Protein 1RYB (pdb70)

Nearest PDB structures (foldseek):
  1ryb-assembly1_A  TM=1.005E+00  e=1.955E-43  Zea mays
  1ryn-assembly1_A  TM=9.802E-01  e=8.703E-36  Zea mays
  7y52-assembly2_B  TM=9.770E-01  e=7.027E-24  Enterococcus faecium
  4zxp-assembly3_A  TM=9.541E-01  e=8.698E-23  Vibrio cholerae O1 biovar El Tor str. N16961
  8iu6-assembly2_B  TM=9.627E-01  e=1.658E-22  Enterococcus faecium

Solvent-accessible surface area: 9421 Å² total; per-residue (Å²): 122,58,29,13,0,0,0,0,0,1,13,22,48,143,158,28,162,10,4,19,18,7,0,0,18,30,0,0,56,62,0,5,74,86,33,71,13,110,31,125,50,151,40,36,115,4,52,0,1,107,23,49,0,49,170,28,50,3,5,0,0,32,0,61,15,113,6,73,108,0,0,58,0,0,10,68,0,9,77,150,53,151,10,29,28,147,25,2,0,0,0,12,2,23,58,95,27,88,26,10,66,14,127,16,54,72,127,24,48,58,74,211,19,76,0,0,86,18,0,15,110,70,9,128,36,119,118,90,0,5,1,1,0,0,0,3,16,82,35,78,70,200,76,80,84,177,37,5,36,57,92,122,18,46,88,126,41,67,100,89,0,68,59,0,17,96,29,0,5,91,14,2,75,75,8,3,78,87,84,189,223,70,132,50,135,148

Organism: Zea mays (NCBI:txid4577)

Sequence (186 aa):
YTPWLIAGLGNPGNKYYGTRHNVGFEMVDRIAAEEGITMNTIQSKSLLGIGSIGEVPVLVVKPQSYMNYSGEAIGPLAAYYQVPLRHILLIYDDTSLPNGVLRLQKKGGHGRHNGLQNVIEHLDGRREFPRLSIGIGSPPGKMDPRAFLLQKFSSEERVQIDTALEQGVDAVRTLVLKGERFNLVQ

Radius of gyration: 15.05 Å; Cα contacts (8 Å, |Δi|>4): 402; chains: 1; bounding box: 37×32×41 Å

InterPro domains:
  IPR001328 Peptidyl-tRNA hydrolase [MF_00083] (61-239)
  IPR001328 Peptidyl-tRNA hydrolase [PF01195] (63-246)
  IPR001328 Peptidyl-tRNA hydrolase [PTHR17224] (49-246)
  IPR001328 Peptidyl-tRNA hydrolase [TIGR00447] (62-232)
  IPR018171 Peptidyl-tRNA hydrolase, conserved site [PS01195] (74-87)
  IPR036416 Peptidyl-tRNA hydrolase superfamily [G3DSA:3.40.50.1470] (51-249)
  IPR036416 Peptidyl-tRNA hydrolase superfamily [SSF53178] (60-246)
  IPR048076 Chloroplastic group IIB intron splicing f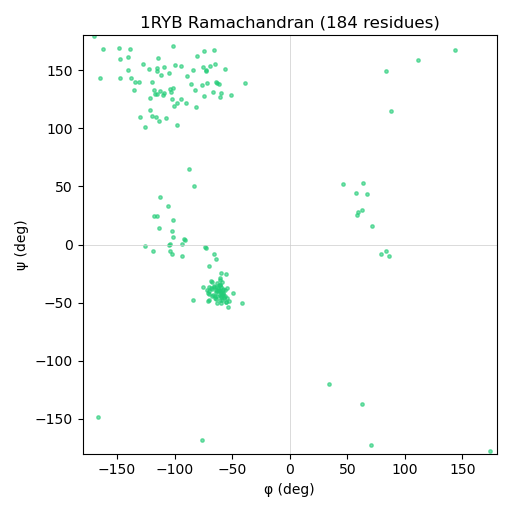acilitator CRS2-like [cd02406] (60-250)

CATH classification: 3.40.50.1470

Structure (mmCIF, N/CA/C/O backbone):
data_1RYB
#
_entry.id   1RYB
#
_cell.length_a   36.375
_cell.length_b   62.644
_cell.length_c   78.235
_cell.angle_alpha   90.00
_cell.angle_beta   90.00
_cell.angle_gamma   90.00
#
_symmetry.space_group_name_H-M   'P 21 21 21'
#
loop_
_entity.id
_entity.type
_entity.pdbx_description
1 polymer CRS2
2 water water
#
loop_
_atom_site.group_PDB
_atom_site.id
_atom_site.type_symbol
_atom_site.label_atom_id
_atom_site.label_alt_id
_atom_site.label_comp_id
_atom_site.label_asym_id
_atom_site.label_entity_id
_atom_site.label_seq_id
_atom_site.pdbx_PDB_ins_code
_atom_site.Cartn_x
_atom_site.Cartn_y
_atom_site.Cartn_z
_atom_site.occupancy
_atom_site.B_iso_or_equiv
_atom_site.auth_seq_id
_atom_site.auth_comp_id
_atom_site.auth_asym_id
_atom_site.auth_atom_id
_atom_site.pdbx_PDB_model_num
ATOM 1 N N . TYR A 1 15 ? 23.282 15.309 43.313 1.00 72.32 1 TYR A N 1
ATOM 2 C CA . TYR A 1 15 ? 23.526 16.247 44.397 1.00 62.68 1 TYR A CA 1
ATOM 3 C C . TYR A 1 15 ? 22.487 17.458 44.496 1.00 74.81 1 TYR A C 1
ATOM 4 O O . TYR A 1 15 ? 22.804 18.638 44.570 1.00 42.08 1 TYR A O 1
ATOM 6 N N . THR A 1 16 ? 21.209 17.143 44.555 1.00 19.36 2 THR A N 1
ATOM 7 C CA . THR A 1 16 ? 20.200 18.141 44.735 1.00 23.27 2 THR A CA 1
ATOM 8 C C . THR A 1 16 ? 20.210 18.624 46.205 1.00 26.52 2 THR A C 1
ATOM 9 O O . THR A 1 16 ? 20.223 17.813 47.138 1.00 22.68 2 THR A O 1
ATOM 13 N N . PRO A 1 17 ? 20.289 19.949 46.423 1.00 25.19 3 PRO A N 1
ATOM 14 C CA . PRO A 1 17 ? 20.397 20.450 47.823 1.00 23.97 3 PRO A CA 1
ATOM 15 C C . PRO A 1 17 ? 19.117 20.367 48.598 1.00 22.79 3 PRO A C 1
ATOM 16 O O . PRO A 1 17 ? 18.044 20.139 48.035 1.00 19.43 3 PRO A O 1
ATOM 20 N N . TRP A 1 18 ? 19.273 20.540 49.915 1.00 13.01 4 TRP A N 1
ATOM 21 C CA . TRP A 1 18 ? 18.159 20.664 50.859 1.00 12.74 4 TRP A CA 1
ATOM 22 C C . TRP A 1 18 ? 18.173 22.037 51.484 1.00 9.10 4 TRP A C 1
ATOM 23 O O . TRP A 1 18 ? 19.225 22.663 51.649 1.00 9.80 4 TRP A O 1
ATOM 34 N N . LEU A 1 19 ? 16.980 22.476 51.871 1.00 12.01 5 LEU A N 1
ATOM 35 C CA . LEU A 1 19 ? 16.873 23.723 52.593 1.00 11.48 5 LEU A CA 1
ATOM 36 C C . LEU A 1 19 ? 16.219 23.332 53.885 1.00 15.77 5 LEU A C 1
ATOM 37 O O . LEU A 1 19 ? 15.120 22.849 53.863 1.00 13.09 5 LEU A O 1
ATOM 42 N N . ILE A 1 20 ? 16.927 23.488 55.003 1.00 7.28 6 ILE A N 1
ATOM 43 C CA . ILE A 1 20 ? 16.448 23.091 56.277 1.00 5.16 6 ILE A CA 1
ATOM 44 C C . ILE A 1 20 ? 16.102 24.337 57.035 1.00 9.79 6 ILE A C 1
ATOM 45 O O . ILE A 1 20 ? 17.020 25.116 57.482 1.00 11.32 6 ILE A O 1
ATOM 50 N N . ALA A 1 21 ? 14.790 24.554 57.228 1.00 8.95 7 ALA A N 1
ATOM 51 C CA . ALA A 1 21 ? 14.368 25.832 57.856 1.00 7.32 7 ALA A CA 1
ATOM 52 C C . ALA A 1 21 ? 13.670 25.625 59.175 1.00 16.65 7 ALA A C 1
ATOM 53 O O . ALA A 1 21 ? 12.803 24.808 59.260 1.00 12.26 7 ALA A O 1
ATOM 55 N N . GLY A 1 22 ? 14.109 26.351 60.202 1.00 10.29 8 GLY A N 1
ATOM 56 C CA . GLY A 1 22 ? 13.493 26.278 61.527 1.00 6.06 8 GLY A CA 1
ATOM 57 C C . GLY A 1 22 ? 12.749 27.618 61.724 1.00 10.59 8 GLY A C 1
ATOM 58 O O . GLY A 1 22 ? 13.307 28.712 61.394 1.00 12.37 8 GLY A O 1
ATOM 59 N N . LEU A 1 23 ? 11.450 27.524 62.149 1.00 10.98 9 LEU A N 1
ATOM 60 C CA . LEU A 1 23 ? 10.569 28.667 62.350 1.00 10.58 9 LEU A CA 1
ATOM 61 C C . LEU A 1 23 ? 10.735 29.317 63.724 1.00 13.42 9 LEU A C 1
ATOM 62 O O . LEU A 1 23 ? 11.000 28.648 64.754 1.00 11.60 9 LEU A O 1
ATOM 67 N N . GLY A 1 24 ? 10.486 30.590 63.762 1.00 9.33 10 GLY A N 1
ATOM 68 C CA . GLY A 1 24 ? 10.597 31.382 65.038 1.00 7.10 10 GLY A CA 1
ATOM 69 C C . GLY A 1 24 ? 10.402 32.843 64.763 1.00 8.83 10 GLY A C 1
ATOM 70 O O . GLY A 1 24 ? 10.202 33.255 63.580 1.00 11.76 10 GLY A O 1
ATOM 71 N N . ASN A 1 25 ? 10.526 33.638 65.829 1.00 10.34 11 ASN A N 1
ATOM 72 C CA . ASN A 1 25 ? 10.512 35.111 65.743 1.00 10.19 11 ASN A CA 1
ATOM 73 C C . ASN A 1 25 ? 11.873 35.638 66.024 1.00 7.88 11 ASN A C 1
ATOM 74 O O . ASN A 1 25 ? 12.632 35.058 66.814 1.00 13.95 11 ASN A O 1
ATOM 79 N N . PRO A 1 26 ? 12.187 36.780 65.481 1.00 9.57 12 PRO A N 1
ATOM 80 C CA . PRO A 1 26 ? 13.547 37.307 65.602 1.00 10.82 12 PRO A CA 1
ATOM 81 C C . PRO A 1 26 ? 13.764 38.144 66.805 1.00 11.45 12 PRO A C 1
ATOM 82 O O . PRO A 1 26 ? 12.878 38.850 67.215 1.00 15.87 12 PRO A O 1
ATOM 86 N N . GLY A 1 27 ? 14.954 38.061 67.353 1.00 9.40 13 GLY A N 1
ATOM 87 C CA . GLY A 1 27 ? 15.247 38.970 68.399 1.00 14.71 13 GLY A CA 1
ATOM 88 C C . GLY A 1 27 ? 15.377 38.335 69.763 1.00 23.88 13 GLY A C 1
ATOM 89 O O . GLY A 1 27 ? 14.876 37.246 70.028 1.00 15.40 13 GLY A O 1
ATOM 90 N N . ASN A 1 28 ? 16.061 39.062 70.639 1.00 21.81 14 ASN A N 1
ATOM 91 C CA . ASN A 1 28 ? 16.351 38.577 72.026 1.00 21.80 14 ASN A CA 1
ATOM 92 C C . ASN A 1 28 ? 15.122 38.197 72.828 1.00 26.39 14 ASN A C 1
ATOM 93 O O . ASN A 1 28 ? 15.123 37.256 73.633 1.00 24.85 14 ASN A O 1
ATOM 98 N N . LYS A 1 29 ? 14.096 38.986 72.653 1.00 19.87 15 LYS A N 1
ATOM 99 C CA . LYS A 1 29 ? 12.857 38.790 73.377 1.00 18.92 15 LYS A CA 1
ATOM 100 C C . LYS A 1 29 ? 12.241 37.379 73.229 1.00 18.12 15 LYS A C 1
ATOM 101 O O . LYS A 1 29 ? 11.463 36.930 74.102 1.00 25.27 15 LYS A O 1
ATOM 107 N N . TYR A 1 30 ? 12.584 36.712 72.077 1.00 21.77 16 TYR A N 1
ATOM 108 C CA . TYR A 1 30 ? 11.979 35.434 71.675 1.00 17.40 16 TYR A CA 1
ATOM 109 C C . TYR A 1 30 ? 12.836 34.273 71.938 1.00 20.44 16 TYR A C 1
ATOM 110 O O . TYR A 1 30 ? 12.414 33.123 71.836 1.00 16.46 16 TYR A O 1
ATOM 119 N N . TYR A 1 31 ? 14.015 34.572 72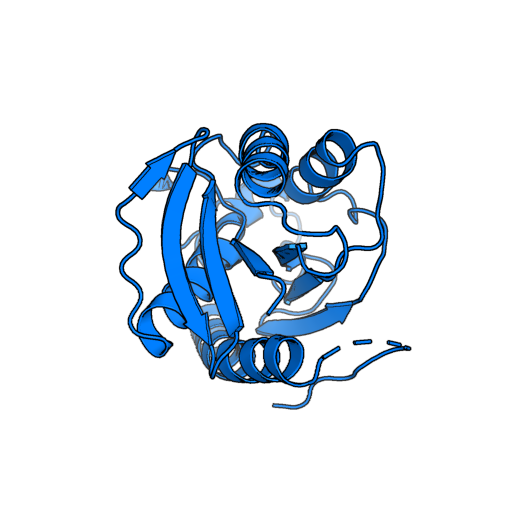.318 1.00 22.04 17 TYR A N 1
ATOM 120 C CA . TYR A 1 31 ? 14.944 33.537 72.525 1.00 22.19 17 TYR A CA 1
ATOM 121 C C . TYR A 1 31 ? 14.453 32.598 73.581 1.00 22.58 17 TYR A C 1
ATOM 122 O O . TYR A 1 31 ? 14.054 33.034 74.615 1.00 19.94 17 TYR A O 1
ATOM 131 N N . GLY A 1 32 ? 14.464 31.288 73.312 1.00 20.77 18 GLY A N 1
ATOM 132 C CA . GLY A 1 32 ? 14.072 30.319 74.302 1.00 21.58 18 GLY A CA 1
ATOM 133 C C . GLY A 1 32 ? 12.576 30.080 74.421 1.00 14.80 18 GLY A C 1
ATOM 134 O O . GLY A 1 32 ? 12.147 29.193 75.148 1.00 16.65 18 GLY A O 1
ATOM 135 N N . THR A 1 33 ? 11.795 30.877 73.673 1.00 17.32 19 THR A N 1
ATOM 136 C CA . THR A 1 33 ? 10.347 30.751 73.703 1.00 11.11 19 THR A CA 1
ATOM 137 C C . THR A 1 33 ? 9.872 29.535 72.929 1.00 15.21 19 THR A C 1
ATOM 138 O O . THR A 1 33 ? 10.564 29.021 72.051 1.00 10.81 19 THR A O 1
ATOM 142 N N . ARG A 1 34 ? 8.753 29.028 73.320 1.00 9.77 20 ARG A N 1
ATOM 143 C CA . ARG A 1 34 ? 8.238 27.770 72.706 1.00 12.34 20 ARG A CA 1
ATOM 144 C C . ARG A 1 34 ? 8.092 27.871 71.186 1.00 9.35 20 ARG A C 1
ATOM 145 O O . ARG A 1 34 ? 8.435 26.912 70.436 1.00 11.70 20 ARG A O 1
ATOM 153 N N . HIS A 1 35 ? 7.541 28.982 70.744 1.00 10.27 21 HIS A N 1
ATOM 154 C CA . HIS A 1 35 ? 7.357 29.196 69.300 1.00 9.54 21 HIS A CA 1
ATOM 155 C C . HIS A 1 35 ? 8.695 29.321 68.542 1.00 9.98 21 HIS A C 1
ATOM 156 O O . HIS A 1 35 ? 8.691 29.343 67.314 1.00 16.77 21 HIS A O 1
ATOM 163 N N . ASN A 1 36 ? 9.819 29.402 69.236 1.00 9.08 22 ASN A N 1
ATOM 164 C CA . ASN A 1 36 ? 11.134 29.442 68.591 1.00 8.20 22 ASN A CA 1
ATOM 165 C C . ASN A 1 36 ? 11.861 28.121 68.612 1.00 15.61 22 ASN A C 1
ATOM 166 O O . ASN A 1 36 ? 13.012 28.057 68.268 1.00 10.68 22 ASN A O 1
ATOM 171 N N . VAL A 1 37 ? 11.235 27.017 69.078 1.00 9.21 23 VAL A N 1
ATOM 172 C CA . VAL A 1 37 ? 11.976 25.795 69.171 1.00 8.44 23 VAL A CA 1
ATOM 173 C C . VAL A 1 37 ? 12.511 25.329 67.826 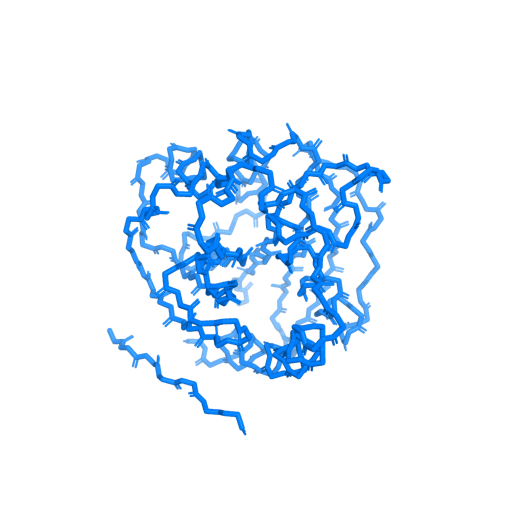1.00 11.65 23 VAL A C 1
ATOM 174 O O . VAL A 1 37 ? 13.480 24.617 67.801 1.00 10.64 23 VAL A O 1
ATOM 178 N N . GLY A 1 38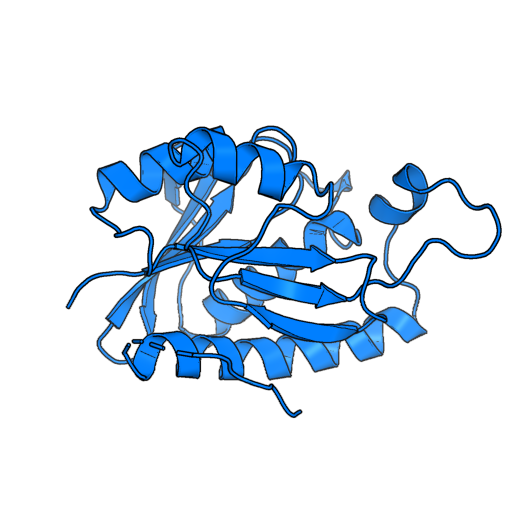 ? 11.840 25.657 66.730 1.00 6.68 24 GLY A N 1
ATOM 179 C CA . GLY A 1 38 ? 12.423 25.308 65.441 1.00 9.13 24 GLY A CA 1
ATOM 180 C C . GLY A 1 38 ? 13.782 25.940 65.226 1.00 8.44 24 GLY A C 1
ATOM 181 O O . GLY A 1 38 ? 14.687 25.371 64.593 1.00 10.01 24 GLY A O 1
ATOM 182 N N . PHE A 1 39 ? 13.924 27.141 65.696 1.00 9.74 25 PHE A N 1
ATOM 183 C CA . PHE A 1 39 ? 15.234 27.825 65.650 1.00 9.89 25 PHE A CA 1
ATOM 184 C C . PHE A 1 39 ? 16.285 27.008 66.461 1.00 16.56 25 PHE A C 1
ATOM 185 O O . PHE A 1 39 ? 17.435 26.783 66.050 1.00 11.26 25 PHE A O 1
ATOM 193 N N . GLU A 1 40 ? 15.876 26.524 67.660 1.00 13.84 26 GLU A N 1
ATOM 194 C CA . GLU A 1 40 ? 16.808 25.731 68.460 1.00 11.15 26 GLU A CA 1
ATOM 195 C C . GLU A 1 40 ? 17.278 24.518 67.719 1.00 7.99 26 GLU A C 1
ATOM 196 O O . GLU A 1 40 ? 18.427 24.108 67.794 1.00 11.58 26 GLU A O 1
ATOM 202 N N . MET A 1 41 ? 16.340 23.825 67.046 1.00 8.97 27 MET A N 1
ATOM 203 C CA . MET A 1 41 ? 16.705 22.591 66.316 1.00 9.88 27 MET A CA 1
ATOM 204 C C . MET A 1 41 ? 17.686 22.884 65.202 1.00 7.94 27 MET A C 1
ATOM 205 O O . MET A 1 41 ? 18.665 22.171 65.030 1.00 11.43 27 MET A O 1
ATOM 210 N N . VAL A 1 42 ? 17.366 23.879 64.376 1.00 8.05 28 VAL A N 1
ATOM 211 C CA . VAL A 1 42 ? 18.302 24.228 63.328 1.00 12.31 28 VAL A CA 1
ATOM 212 C C . VAL A 1 42 ? 19.67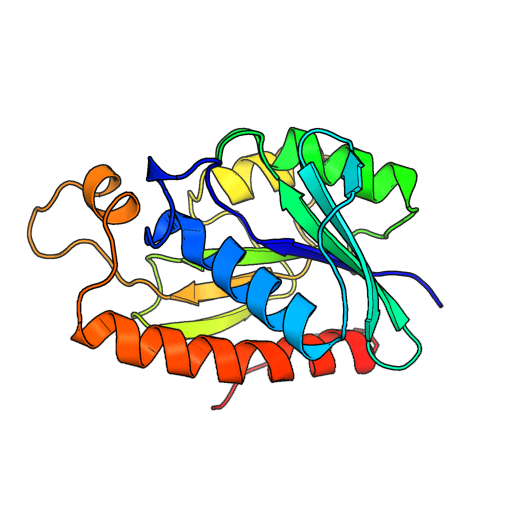3 24.711 63.902 1.00 9.88 28 VAL A C 1
ATOM 213 O O . VAL A 1 42 ? 20.721 24.434 63.330 1.00 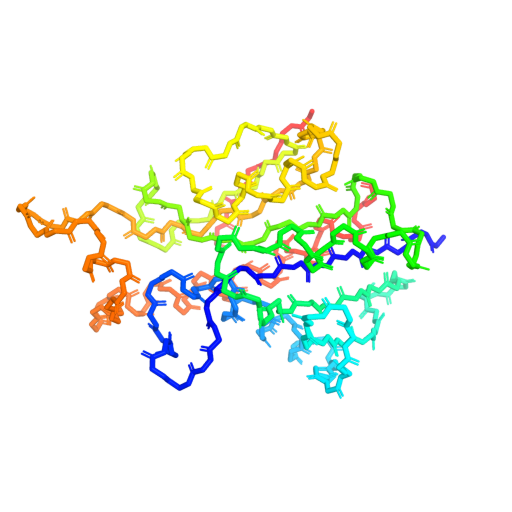10.41 28 VAL A O 1
ATOM 217 N N . ASP A 1 43 ? 19.668 25.395 65.006 1.00 9.38 29 ASP A N 1
ATOM 218 C CA . ASP A 1 43 ? 20.941 25.783 65.591 1.00 14.92 29 ASP A CA 1
ATOM 219 C C . ASP A 1 43 ? 21.738 24.586 65.935 1.00 14.71 29 ASP A C 1
ATOM 220 O O . ASP A 1 43 ? 22.925 24.567 65.788 1.00 13.12 29 ASP A O 1
ATOM 225 N N . ARG A 1 44 ? 21.066 23.591 66.418 1.00 13.95 30 ARG A N 1
ATOM 226 C CA . ARG A 1 44 ? 21.720 22.364 66.827 1.00 11.90 30 ARG A CA 1
ATOM 227 C C . ARG A 1 44 ? 22.191 21.596 65.628 1.00 13.27 30 ARG A C 1
ATOM 228 O O . ARG A 1 44 ? 23.280 21.038 65.613 1.00 15.79 30 ARG A O 1
ATOM 236 N N . ILE A 1 45 ? 21.400 21.573 64.560 1.00 10.56 31 ILE A N 1
ATOM 237 C CA . ILE A 1 45 ? 21.856 20.882 63.345 1.00 9.61 31 ILE A CA 1
ATOM 238 C C . ILE A 1 45 ? 23.081 21.600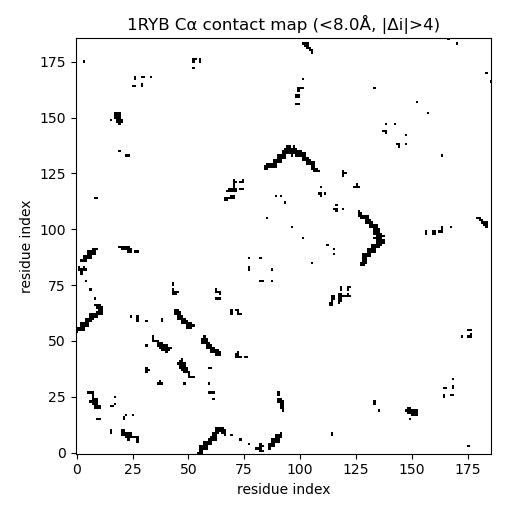 62.779 1.00 13.73 31 ILE A C 1
ATOM 239 O O . ILE A 1 45 ? 24.110 20.973 62.405 1.00 11.61 31 ILE A O 1
ATOM 244 N N . ALA A 1 46 ? 23.000 22.889 62.743 1.00 9.63 32 ALA A N 1
ATOM 245 C CA . ALA A 1 46 ? 24.098 23.677 62.210 1.00 11.88 32 ALA A CA 1
ATOM 246 C C . ALA A 1 46 ? 25.348 23.432 62.985 1.00 12.63 32 ALA A C 1
ATOM 247 O O . ALA A 1 46 ? 26.437 23.223 62.444 1.00 14.13 32 ALA A O 1
ATOM 249 N N . ALA A 1 47 ? 25.220 23.417 64.267 1.00 13.43 33 ALA A N 1
ATOM 250 C CA . ALA A 1 47 ? 26.371 23.111 65.054 1.00 17.76 33 ALA A CA 1
ATOM 251 C C . ALA A 1 47 ? 26.944 21.718 64.726 1.00 25.10 33 ALA A C 1
ATOM 252 O O . ALA A 1 47 ? 28.132 21.551 64.580 1.00 21.20 33 ALA A O 1
ATOM 254 N N . GLU A 1 48 ? 26.106 20.701 64.717 1.00 13.79 34 GLU A N 1
ATOM 255 C CA . GLU A 1 48 ? 26.553 19.388 64.456 1.00 12.02 34 GLU A CA 1
ATOM 256 C C . GLU A 1 48 ? 27.183 19.236 63.096 1.00 23.08 34 GLU A C 1
ATOM 257 O O . GLU A 1 48 ? 28.041 18.419 62.932 1.00 20.30 34 GLU A O 1
ATOM 263 N N . GLU A 1 49 ? 26.792 19.985 62.085 1.00 14.42 35 GLU A N 1
ATOM 264 C CA . GLU A 1 49 ? 27.388 19.755 60.799 1.00 13.77 35 GLU A CA 1
ATOM 265 C C . GLU A 1 49 ? 28.462 20.776 60.417 1.00 18.02 35 GLU A C 1
ATOM 266 O O . GLU A 1 49 ? 28.854 20.891 59.239 1.00 21.73 35 GLU A O 1
ATOM 272 N N . GLY A 1 50 ? 28.888 21.588 61.394 1.00 18.51 36 GLY A N 1
ATOM 273 C CA . GLY A 1 50 ? 29.945 22.572 61.196 1.00 16.22 36 GLY A CA 1
ATOM 274 C C . GLY A 1 50 ? 29.555 23.655 60.273 1.00 21.19 36 GLY A C 1
ATOM 275 O O . GLY A 1 50 ? 30.366 24.117 59.429 1.00 23.43 36 GLY A O 1
ATOM 276 N N . ILE A 1 51 ? 28.307 24.140 60.480 1.00 19.02 37 ILE A N 1
ATOM 277 C CA . ILE A 1 51 ? 27.837 25.219 59.621 1.00 19.78 37 ILE A CA 1
ATOM 278 C C . ILE A 1 51 ? 27.671 26.495 60.421 1.00 25.58 37 ILE A C 1
ATOM 279 O O . ILE A 1 51 ? 27.108 26.509 61.500 1.00 17.80 37 ILE A O 1
ATOM 284 N N . THR A 1 52 ? 28.185 27.602 59.909 1.00 17.04 38 THR A N 1
ATOM 285 C CA . THR A 1 52 ? 28.017 28.835 60.648 1.00 20.80 38 THR A CA 1
ATOM 286 C C . THR A 1 52 ? 26.869 29.677 59.988 1.00 16.85 38 THR A C 1
ATOM 287 O O . THR A 1 52 ? 26.835 29.842 58.725 1.00 17.38 38 THR A O 1
ATOM 291 N N . MET A 1 53 ? 25.843 30.061 60.793 1.00 14.02 39 MET A N 1
ATOM 292 C CA . MET A 1 53 ? 24.693 30.724 60.209 1.00 17.67 39 MET A CA 1
ATOM 293 C C . MET A 1 53 ? 24.888 32.271 60.107 1.00 28.81 39 MET A C 1
ATOM 294 O O . MET A 1 53 ? 24.183 33.060 60.718 1.00 24.91 39 MET A O 1
ATOM 299 N N . ASN A 1 54 ? 25.852 32.708 59.287 1.00 13.12 40 ASN A N 1
ATOM 300 C CA . ASN A 1 54 ? 26.135 34.106 59.206 1.00 21.60 40 ASN A CA 1
ATOM 301 C C . ASN A 1 54 ? 25.925 34.778 57.839 1.00 22.01 40 ASN A C 1
ATOM 302 O O . ASN A 1 54 ? 26.472 35.855 57.581 1.00 19.30 40 ASN A O 1
ATOM 307 N N . THR A 1 55 ? 25.065 34.206 57.021 1.00 12.77 41 THR A N 1
ATOM 308 C CA . THR A 1 55 ? 24.754 34.853 55.778 1.00 9.29 41 THR A CA 1
ATOM 309 C C . THR A 1 55 ? 23.431 35.490 55.939 1.00 15.53 41 THR A C 1
ATOM 310 O O . THR A 1 55 ? 22.501 34.862 56.463 1.00 15.69 41 THR A O 1
ATOM 314 N N . ILE A 1 56 ? 23.347 36.775 55.548 1.00 9.76 42 ILE A N 1
ATOM 315 C CA . ILE A 1 56 ? 22.101 37.510 55.571 1.00 9.06 42 ILE A CA 1
ATOM 316 C C . ILE A 1 56 ? 21.537 37.547 54.168 1.00 16.41 42 ILE A C 1
ATOM 317 O O . ILE A 1 56 ? 22.191 38.064 53.278 1.00 12.00 42 ILE A O 1
ATOM 322 N N . GLN A 1 57 ? 20.325 36.997 53.939 1.00 13.51 43 GLN A N 1
ATOM 323 C CA . GLN A 1 57 ? 19.756 36.956 52.609 1.00 11.51 43 GLN A CA 1
ATOM 324 C C . GLN A 1 57 ? 18.293 36.654 52.703 1.00 12.26 43 GLN A C 1
ATOM 325 O O . GLN A 1 57 ? 17.886 35.880 53.583 1.00 11.79 43 GLN A O 1
ATOM 331 N N . SER A 1 58 ? 17.500 37.266 51.838 1.00 10.60 44 SER A N 1
ATOM 332 C CA . SER A 1 58 ? 16.045 36.958 51.780 1.00 13.75 44 SER A CA 1
ATOM 333 C C . SER A 1 58 ? 15.337 36.912 53.163 1.00 14.84 44 SER A C 1
ATOM 334 O O . SER A 1 58 ? 14.676 35.919 53.526 1.00 13.40 44 SER A O 1
ATOM 339 N N . LYS A 1 59 ? 15.521 37.977 53.940 1.00 14.68 45 LYS A N 1
ATOM 340 C CA . LYS A 1 59 ? 14.901 38.138 55.280 1.00 11.92 45 LYS A CA 1
ATOM 341 C C . LYS A 1 59 ? 15.290 37.060 56.219 1.00 12.42 45 LYS A C 1
ATOM 342 O O . LYS A 1 59 ? 14.551 36.827 57.162 1.00 13.66 45 LYS A O 1
ATOM 348 N N . SER A 1 60 ? 16.482 36.450 56.045 1.00 8.45 46 SER A N 1
ATOM 349 C CA . SER A 1 60 ? 16.870 35.354 56.915 1.00 7.64 46 SER A CA 1
ATOM 350 C C . SER A 1 60 ? 18.313 35.439 57.317 1.00 8.25 46 SER A C 1
ATOM 351 O O . SER A 1 60 ? 19.093 36.141 56.704 1.00 10.87 46 SER A O 1
ATOM 354 N N . LEU A 1 61 ? 18.634 34.629 58.263 1.00 8.67 47 LEU A N 1
ATOM 355 C CA . LEU A 1 61 ? 19.993 34.250 58.619 1.00 8.60 47 LEU A CA 1
ATOM 356 C C . LEU A 1 61 ? 20.131 32.848 58.038 1.00 14.89 47 LEU A C 1
ATOM 357 O O . LEU A 1 61 ? 19.220 32.017 58.183 1.00 13.75 47 LEU A O 1
ATOM 362 N N . LEU A 1 62 ? 21.248 32.558 57.350 1.00 8.59 48 LEU A N 1
ATOM 363 C CA . LEU A 1 62 ? 21.389 31.207 56.886 1.00 9.36 48 LEU A CA 1
ATOM 364 C C . LEU A 1 62 ? 22.833 30.843 56.872 1.00 16.42 48 LEU A C 1
ATOM 365 O O . LEU A 1 62 ? 23.703 31.731 56.944 1.00 11.53 48 LEU A O 1
ATOM 370 N N . GLY A 1 63 ? 23.077 29.554 56.677 1.00 16.39 49 GLY A N 1
ATOM 371 C CA . GLY A 1 63 ? 24.448 28.989 56.513 1.00 11.60 49 GLY A CA 1
ATOM 372 C C . GLY A 1 63 ? 24.412 27.915 55.445 1.00 12.15 49 GLY A C 1
ATOM 373 O O . GLY A 1 63 ? 23.418 27.189 55.292 1.00 13.98 49 GLY A O 1
ATOM 374 N N . ILE A 1 64 ? 25.513 27.774 54.780 1.00 10.81 50 ILE A N 1
ATOM 375 C CA . ILE A 1 64 ? 25.601 26.807 53.724 1.00 14.67 50 ILE A CA 1
ATOM 376 C C . ILE A 1 64 ? 26.653 25.763 54.061 1.00 23.08 50 ILE A C 1
ATOM 377 O O . ILE A 1 64 ? 27.760 26.075 54.554 1.00 17.00 50 ILE A O 1
ATOM 382 N N . GLY A 1 65 ? 26.313 24.507 53.881 1.00 11.97 51 GLY A N 1
ATOM 383 C CA . GLY A 1 65 ? 27.252 23.471 54.171 1.00 10.83 51 GLY A CA 1
ATOM 384 C C . GLY A 1 65 ? 26.755 22.147 53.570 1.00 14.26 51 GLY A C 1
ATOM 385 O O . GLY A 1 65 ? 26.160 22.097 52.518 1.00 15.38 51 GLY A O 1
ATOM 386 N N . SER A 1 66 ? 27.079 21.098 54.201 1.00 13.59 52 SER A N 1
ATOM 387 C CA . SER A 1 66 ? 26.599 19.788 53.755 1.00 22.91 52 SER A CA 1
ATOM 388 C C . SER A 1 66 ? 26.377 18.826 54.924 1.00 20.18 52 SER A C 1
ATOM 389 O O . SER A 1 66 ? 26.869 19.017 56.057 1.00 15.45 52 SER A O 1
ATOM 392 N N . ILE A 1 67 ? 25.567 17.823 54.612 1.00 13.81 53 ILE A N 1
ATOM 393 C CA . ILE A 1 67 ? 25.284 16.681 55.507 1.00 18.12 53 ILE A CA 1
ATOM 394 C C . ILE A 1 67 ? 25.778 15.482 54.698 1.00 19.36 53 ILE A C 1
ATOM 395 O O . ILE A 1 67 ? 25.255 15.242 53.556 1.00 18.75 53 ILE A O 1
ATOM 400 N N . GLY A 1 68 ? 26.894 14.826 55.136 1.00 16.78 54 GLY A N 1
ATOM 401 C CA . GLY A 1 68 ? 27.392 13.809 54.260 1.00 15.69 54 GLY A CA 1
ATOM 402 C C . GLY A 1 68 ? 27.801 14.528 52.969 1.00 19.05 54 GLY A C 1
ATOM 403 O O . GLY A 1 68 ? 28.419 15.604 53.032 1.00 23.04 54 GLY A O 1
ATOM 404 N N . GLU A 1 69 ? 27.472 13.963 51.813 1.00 21.38 55 GLU A N 1
ATOM 405 C CA . GLU A 1 69 ? 27.768 14.521 50.497 1.00 21.81 55 GLU A CA 1
ATOM 406 C C . GLU A 1 69 ? 26.659 15.405 49.994 1.00 16.95 55 GLU A C 1
ATOM 407 O O . GLU A 1 69 ? 26.706 15.880 48.873 1.00 24.22 55 GLU A O 1
ATOM 413 N N . VAL A 1 70 ? 25.632 15.612 50.829 1.00 13.91 56 VAL A N 1
ATOM 414 C CA . VAL A 1 70 ? 24.503 16.410 50.357 1.00 16.51 56 VAL A CA 1
ATOM 415 C C . VAL A 1 70 ? 24.677 17.869 50.771 1.00 11.28 56 VAL A C 1
ATOM 416 O O . VAL A 1 70 ? 24.808 18.186 51.937 1.00 14.44 56 VAL A O 1
ATOM 420 N N . PRO A 1 71 ? 24.616 18.716 49.828 1.00 14.63 57 PRO A N 1
ATOM 421 C CA . PRO A 1 71 ? 24.687 20.177 50.111 1.00 14.06 57 PRO A CA 1
ATOM 422 C C . PRO A 1 71 ? 23.361 20.603 50.766 1.00 14.39 57 PRO A C 1
ATOM 423 O O . PRO A 1 71 ? 22.256 20.218 50.331 1.00 14.62 57 PRO A O 1
ATOM 427 N N . VAL A 1 72 ? 23.454 21.444 51.770 1.00 14.10 58 VAL A N 1
ATOM 428 C CA . VAL A 1 72 ? 22.228 21.924 52.380 1.00 11.48 58 VAL A CA 1
ATOM 429 C C . VAL A 1 72 ? 22.394 23.398 52.721 1.00 15.36 58 VAL A C 1
ATOM 430 O O . VAL A 1 72 ? 23.528 23.927 52.901 1.00 12.98 58 VAL A O 1
ATOM 434 N N . LEU A 1 73 ? 21.261 24.044 52.908 1.00 12.15 59 LEU A N 1
ATOM 435 C CA . LEU A 1 73 ? 21.307 25.353 53.543 1.00 12.10 59 LEU A CA 1
ATOM 436 C C . LEU A 1 73 ? 20.485 25.276 54.806 1.00 11.73 59 LEU A C 1
ATOM 437 O O . LEU A 1 73 ? 19.532 24.530 54.843 1.00 17.04 59 LEU A O 1
ATOM 442 N N . VAL A 1 74 ? 20.947 25.882 55.873 1.00 10.04 60 VAL A N 1
ATOM 443 C CA . VAL A 1 74 ? 20.216 25.895 57.135 1.00 9.91 60 VAL A CA 1
ATOM 444 C C . VAL A 1 74 ? 19.741 27.288 57.346 1.00 15.05 60 VAL A C 1
ATOM 445 O O . VAL A 1 74 ? 20.508 28.160 57.232 1.00 11.72 60 VAL A O 1
ATOM 451 N N . VAL A 1 75 ? 18.456 27.494 57.613 1.00 7.36 61 VAL A N 1
ATOM 452 C CA . VAL A 1 75 ? 17.888 28.836 57.586 1.00 8.52 61 VAL A CA 1
ATOM 453 C C . VAL A 1 75 ? 16.990 29.153 58.793 1.00 9.95 61 VAL A C 1
ATOM 454 O O . VAL A 1 75 ? 16.223 28.305 59.202 1.00 9.77 61 VAL A O 1
ATOM 458 N N . LYS A 1 76 ? 17.102 30.378 59.302 1.00 8.31 62 LYS A N 1
ATOM 459 C CA . LYS A 1 76 ? 16.253 30.949 60.360 1.00 6.43 62 LYS A CA 1
ATOM 460 C C . LYS A 1 76 ? 15.719 32.245 59.786 1.00 11.20 62 LYS A C 1
ATOM 461 O O . LYS A 1 76 ? 16.445 33.271 59.696 1.00 10.21 62 LYS A O 1
ATOM 467 N N . PRO A 1 77 ? 14.485 32.238 59.328 1.00 10.74 63 PRO A N 1
ATOM 468 C CA . PRO A 1 77 ? 13.910 33.461 58.821 1.00 7.62 63 PRO A CA 1
ATOM 469 C C . PRO A 1 77 ? 13.820 34.474 59.961 1.00 7.90 63 PRO A C 1
ATOM 470 O O . PRO A 1 77 ? 13.552 34.144 61.136 1.00 11.06 63 PRO A O 1
ATOM 474 N N . GLN A 1 78 ? 14.137 35.699 59.617 1.00 11.68 64 GLN A N 1
ATOM 475 C CA . GLN A 1 78 ? 14.079 36.800 60.543 1.00 12.92 64 GLN A CA 1
ATOM 476 C C . GLN A 1 78 ? 12.968 37.780 60.119 1.00 19.62 64 GLN A C 1
ATOM 477 O O . GLN A 1 78 ? 13.149 38.985 60.169 1.00 20.26 64 GLN A O 1
ATOM 483 N N . SER A 1 79 ? 11.852 37.224 59.701 1.00 10.92 65 SER A N 1
ATOM 484 C CA . SER A 1 79 ? 10.748 38.003 59.158 1.00 15.70 65 SER A CA 1
ATOM 485 C C . SER A 1 79 ? 9.563 38.174 60.123 1.00 14.92 65 SER A C 1
ATOM 486 O O . SER A 1 79 ? 8.586 38.842 59.838 1.00 14.31 65 SER A O 1
ATOM 489 N N . TYR A 1 80 ? 9.659 37.506 61.251 1.00 11.23 66 TYR A N 1
ATOM 490 C CA . TYR A 1 80 ? 8.563 37.212 62.185 1.00 15.75 66 TYR A CA 1
ATOM 491 C C . TYR A 1 80 ? 7.864 35.987 61.671 1.00 13.76 66 TYR A C 1
ATOM 492 O O . TYR A 1 80 ? 7.816 35.750 60.427 1.00 10.78 66 TYR A O 1
ATOM 501 N N . MET A 1 81 ? 7.325 35.226 62.609 1.00 11.41 67 MET A N 1
ATOM 502 C CA . MET A 1 81 ? 6.681 33.918 62.302 1.00 16.83 67 MET A CA 1
ATOM 503 C C . MET A 1 81 ? 5.647 33.938 61.142 1.00 13.16 67 MET A C 1
ATOM 504 O O . MET A 1 81 ? 5.653 33.120 60.253 1.00 12.45 67 MET A O 1
ATOM 509 N N . ASN A 1 82 ? 4.839 34.990 61.124 1.00 19.20 68 ASN A N 1
ATOM 510 C CA . ASN A 1 82 ? 3.763 35.117 60.201 1.00 14.44 68 ASN A CA 1
ATOM 511 C C . ASN A 1 82 ? 4.243 35.339 58.822 1.00 20.42 68 ASN A C 1
ATOM 512 O O . ASN A 1 82 ? 3.440 35.231 57.878 1.00 21.19 68 ASN A O 1
ATOM 517 N N . TYR A 1 83 ? 5.512 35.767 58.662 1.00 13.68 69 TYR A N 1
ATOM 518 C CA . TYR A 1 83 ? 6.000 36.021 57.291 1.00 9.34 69 TYR A CA 1
ATOM 519 C C . TYR A 1 83 ? 7.136 35.069 56.862 1.00 14.68 69 TYR A C 1
ATOM 520 O O . TYR A 1 83 ? 7.919 35.371 55.929 1.00 13.53 69 TYR A O 1
ATOM 529 N N . SER A 1 84 ? 7.181 33.880 57.499 1.00 12.54 70 SER A N 1
ATOM 530 C CA . SER A 1 84 ? 8.197 32.920 57.236 1.00 11.52 70 SER A CA 1
ATOM 531 C C . SER A 1 84 ? 8.292 32.568 55.739 1.00 12.35 70 SER A C 1
ATOM 532 O O . SER A 1 84 ? 9.376 32.292 55.215 1.00 12.62 70 SER A O 1
ATOM 535 N N . GLY A 1 85 ? 7.163 32.490 55.049 1.00 14.16 71 GLY A N 1
ATOM 536 C CA . GLY A 1 85 ? 7.177 32.075 53.662 1.00 12.04 71 GLY A CA 1
ATOM 537 C C . GLY A 1 85 ? 7.846 33.104 52.781 1.00 13.98 71 GLY A C 1
ATOM 538 O O . GLY A 1 85 ? 8.482 32.765 51.724 1.00 13.52 71 GLY A O 1
ATOM 539 N N . GLU A 1 86 ? 7.703 34.339 53.197 1.00 12.01 72 GLU A N 1
ATOM 540 C CA . GLU A 1 86 ? 8.330 35.429 52.486 1.00 13.28 72 GLU A CA 1
ATOM 541 C C . GLU A 1 86 ? 9.808 35.258 52.418 1.00 16.71 72 GLU A C 1
ATOM 542 O O . GLU A 1 86 ? 10.419 35.752 51.495 1.00 14.56 72 GLU A O 1
ATOM 548 N N . ALA A 1 87 ? 10.403 34.637 53.470 1.00 13.96 73 ALA A N 1
ATOM 549 C CA . ALA A 1 87 ? 11.831 34.377 53.495 1.00 17.46 73 ALA A CA 1
ATOM 550 C C . ALA A 1 87 ? 12.175 33.060 52.738 1.00 19.64 73 ALA A C 1
ATOM 551 O O . ALA A 1 87 ? 13.109 32.996 51.923 1.00 17.72 73 ALA A O 1
ATOM 553 N N . ILE A 1 88 ? 11.415 31.956 53.029 1.00 12.00 74 ILE A N 1
ATOM 554 C CA . ILE A 1 88 ? 11.738 30.663 52.499 1.00 9.27 74 ILE A CA 1
ATOM 555 C C . ILE A 1 88 ? 11.488 30.490 51.007 1.00 16.71 74 ILE A C 1
ATOM 556 O O . ILE A 1 88 ? 12.280 29.853 50.302 1.00 16.54 74 ILE A O 1
ATOM 561 N N . GLY A 1 89 ? 10.368 31.012 50.495 1.00 13.97 75 GLY A N 1
ATOM 562 C CA . GLY A 1 89 ? 10.110 30.835 49.052 1.00 10.11 75 GLY A CA 1
ATOM 563 C C . GLY A 1 89 ? 11.249 31.307 48.197 1.00 10.82 75 GLY A C 1
ATOM 564 O O . GLY A 1 89 ? 11.712 30.598 47.333 1.00 15.37 75 GLY A O 1
ATOM 565 N N . PRO A 1 90 ? 11.672 32.568 48.389 1.00 15.94 76 PRO A N 1
ATOM 566 C CA . PRO A 1 90 ? 12.727 33.101 47.580 1.00 15.33 76 PRO A CA 1
ATOM 567 C C . PRO A 1 90 ? 14.023 32.349 47.704 1.00 24.71 76 PRO A C 1
ATOM 568 O O . PRO A 1 90 ? 14.793 32.295 46.733 1.00 15.23 76 PRO A O 1
ATOM 572 N N . LEU A 1 91 ? 14.308 31.842 48.885 1.00 11.33 77 LEU A N 1
ATOM 573 C CA . LEU A 1 91 ? 15.539 31.070 49.041 1.00 10.28 77 LEU A CA 1
ATOM 574 C C . LEU A 1 91 ? 15.493 29.737 48.218 1.00 11.72 77 LEU A C 1
ATOM 575 O O . LEU A 1 91 ? 16.487 29.282 47.637 1.00 14.71 77 LEU A O 1
ATOM 580 N N . ALA A 1 92 ? 14.363 29.053 48.275 1.00 9.37 78 ALA A N 1
ATOM 581 C CA . ALA A 1 92 ? 14.258 27.796 47.560 1.00 11.49 78 ALA A CA 1
ATOM 582 C C . ALA A 1 92 ? 14.466 28.038 46.054 1.00 10.71 78 ALA A C 1
ATOM 583 O O . ALA A 1 92 ? 15.007 27.198 45.303 1.00 14.69 78 ALA A O 1
ATOM 585 N N . ALA A 1 93 ? 13.978 29.214 45.616 1.00 18.74 79 ALA A N 1
ATOM 586 C CA . ALA A 1 93 ? 14.075 29.591 44.194 1.00 17.94 79 ALA A CA 1
ATOM 587 C C . ALA A 1 93 ? 15.514 29.893 43.853 1.00 13.47 79 ALA A C 1
ATOM 588 O O . ALA A 1 93 ? 16.086 29.288 42.974 1.00 14.35 79 ALA A O 1
ATOM 590 N N . TYR A 1 94 ? 16.138 30.711 44.685 1.00 14.28 80 TYR A N 1
ATOM 591 C CA . TYR A 1 94 ? 17.527 31.063 44.478 1.00 20.46 80 TYR A CA 1
ATOM 592 C C . TYR A 1 94 ? 18.434 29.882 44.388 1.00 19.68 80 TYR A C 1
ATOM 593 O O . TYR A 1 94 ? 19.308 29.812 43.524 1.00 17.49 80 TYR A O 1
ATOM 602 N N . TYR A 1 95 ? 18.298 28.982 45.352 1.00 12.30 81 TYR A N 1
ATOM 603 C CA . TYR A 1 95 ? 19.212 27.853 45.452 1.00 12.84 81 TYR A CA 1
ATOM 604 C C . TYR A 1 95 ? 18.733 26.589 44.691 1.00 20.53 81 TYR A C 1
ATOM 605 O O . TYR A 1 95 ? 19.336 25.502 44.867 1.00 19.50 81 TYR A O 1
ATOM 614 N N . GLN A 1 96 ? 17.576 26.707 43.930 1.00 12.21 82 GLN A N 1
ATOM 615 C CA . GLN A 1 96 ? 17.046 25.562 43.168 1.00 14.52 82 GLN A CA 1
ATOM 616 C C . GLN A 1 96 ? 16.756 24.355 44.054 1.00 22.57 82 GLN A C 1
ATOM 617 O O . GLN A 1 96 ? 17.092 23.201 43.727 1.00 21.36 82 GLN A O 1
ATOM 623 N N . VAL A 1 97 ? 16.139 24.605 45.201 1.00 17.60 83 VAL A N 1
ATOM 624 C CA . VAL A 1 97 ? 15.808 23.501 46.060 1.00 15.83 83 VAL A CA 1
ATOM 625 C C . VAL A 1 97 ? 14.425 22.997 45.709 1.00 11.84 83 VAL A C 1
ATOM 626 O O . VAL A 1 97 ? 13.489 23.788 45.769 1.00 20.40 83 VAL A O 1
ATOM 630 N N . PRO A 1 98 ? 14.270 21.744 45.352 1.00 15.09 84 PRO A N 1
ATOM 631 C CA . PRO A 1 98 ? 12.926 21.223 45.063 1.00 19.78 84 PRO A CA 1
ATOM 632 C C . PRO A 1 98 ? 12.058 21.127 46.310 1.00 18.05 84 PRO A C 1
ATOM 633 O O . PRO A 1 98 ? 12.558 20.883 47.471 1.00 15.24 84 PRO A O 1
ATOM 637 N N . LEU A 1 99 ? 10.751 21.205 46.073 1.00 16.44 85 LEU A N 1
ATOM 638 C CA . LEU A 1 99 ? 9.756 21.076 47.143 1.00 12.57 85 LEU A CA 1
ATOM 639 C C . LEU A 1 99 ? 10.081 19.971 48.154 1.00 13.24 85 LEU A C 1
ATOM 640 O O . LEU A 1 99 ? 10.042 20.150 49.327 1.00 18.71 85 LEU A O 1
ATOM 645 N N . ARG A 1 100 ? 10.368 18.822 47.644 1.00 14.92 86 ARG A N 1
ATOM 646 C CA . ARG A 1 100 ? 10.581 17.645 48.447 1.00 21.42 86 ARG A CA 1
ATOM 647 C C . ARG A 1 100 ? 11.765 17.731 49.343 1.00 13.01 86 ARG A C 1
ATOM 648 O O . ARG A 1 100 ? 11.875 16.864 50.230 1.00 14.34 86 ARG A O 1
ATOM 656 N N . HIS A 1 101 ? 12.616 18.758 49.110 1.00 12.69 87 HIS A N 1
ATOM 657 C CA . HIS A 1 101 ? 13.836 18.943 49.912 1.00 12.34 87 HIS A CA 1
ATOM 658 C C . HIS A 1 101 ? 13.793 20.204 50.755 1.00 12.63 87 HIS A C 1
ATOM 659 O O . HIS A 1 101 ? 14.826 20.677 51.255 1.00 15.04 87 HIS A O 1
ATOM 666 N N . ILE A 1 102 ? 12.595 20.763 50.876 1.00 9.42 88 ILE A N 1
ATOM 667 C CA . ILE A 1 102 ? 12.404 21.923 51.719 1.00 6.55 88 ILE A CA 1
ATOM 668 C C . ILE A 1 102 ? 11.874 21.394 53.019 1.00 15.20 88 ILE A C 1
ATOM 669 O O . ILE A 1 102 ? 10.685 21.029 53.106 1.00 13.58 88 ILE A O 1
ATOM 674 N N . LEU A 1 103 ? 12.775 21.320 54.059 1.00 9.95 89 LEU A N 1
ATOM 675 C CA . LEU A 1 103 ? 12.388 20.742 55.336 1.00 7.60 89 LEU A CA 1
ATOM 676 C C . LEU A 1 103 ? 12.024 21.837 56.291 1.00 11.82 89 LEU A C 1
ATOM 677 O O . LEU A 1 103 ? 12.874 22.663 56.645 1.00 12.32 89 LEU A O 1
ATOM 682 N N . LEU A 1 104 ? 10.758 21.760 56.799 1.00 9.32 90 LEU A N 1
ATOM 683 C CA . LEU A 1 104 ? 10.335 22.725 57.806 1.00 10.60 90 LEU A CA 1
ATOM 684 C C . LEU A 1 104 ? 10.371 22.111 59.177 1.00 10.18 90 LEU A C 1
ATOM 685 O O . LEU A 1 104 ? 9.849 21.031 59.388 1.00 11.39 90 LEU A O 1
ATOM 690 N N . ILE A 1 105 ? 10.927 22.857 60.145 1.00 8.75 91 ILE A N 1
ATOM 691 C CA . ILE A 1 105 ? 11.033 22.429 61.546 1.00 9.30 91 ILE A CA 1
ATOM 692 C C . ILE A 1 105 ? 10.301 23.440 62.434 1.00 8.74 91 ILE A C 1
ATOM 693 O O . ILE A 1 105 ? 10.642 24.626 62.396 1.00 8.33 91 ILE A O 1
ATOM 698 N N . TYR A 1 106 ? 9.361 22.987 63.280 1.00 9.18 92 TYR A N 1
ATOM 699 C CA . TYR A 1 106 ? 8.559 23.994 64.029 1.00 5.42 92 TYR A CA 1
ATOM 700 C C . TYR A 1 106 ? 7.858 23.380 65.229 1.00 7.25 92 TYR A C 1
ATOM 701 O O . TYR A 1 106 ? 7.887 22.174 65.397 1.00 9.69 92 TYR A O 1
ATOM 710 N N . ASP A 1 107 ? 7.324 24.235 66.088 1.00 9.32 93 ASP A N 1
ATOM 711 C CA . ASP A 1 107 ? 6.604 23.797 67.344 1.00 11.49 93 ASP A CA 1
ATOM 712 C C . ASP A 1 107 ? 5.233 23.271 67.008 1.00 14.13 93 ASP A C 1
ATOM 713 O O . ASP A 1 107 ? 4.506 23.870 66.218 1.00 12.40 93 ASP A O 1
ATOM 718 N N . ASP A 1 108 ? 4.836 22.191 67.614 1.00 11.04 94 ASP A N 1
ATOM 719 C CA . ASP A 1 108 ? 3.499 21.662 67.272 1.00 11.13 94 ASP A CA 1
ATOM 720 C C . ASP A 1 108 ? 2.708 21.401 68.549 1.00 10.15 94 ASP A C 1
ATOM 721 O O . ASP A 1 108 ? 3.109 20.616 69.413 1.00 16.36 94 ASP A O 1
ATOM 726 N N . THR A 1 109 ? 1.686 22.220 68.778 1.00 14.46 95 THR A N 1
ATOM 727 C CA . THR A 1 109 ? 0.927 22.113 70.082 1.00 16.66 95 THR A CA 1
ATOM 728 C C . THR A 1 109 ? 0.034 20.849 70.110 1.00 28.45 95 THR A C 1
ATOM 729 O O . THR A 1 109 ? -0.609 20.546 71.080 1.00 25.68 95 THR A O 1
ATOM 733 N N . SER A 1 110 ? 0.015 20.108 69.041 1.00 21.78 96 SER A N 1
ATOM 734 C CA . SER A 1 110 ? -0.833 18.923 68.977 1.00 19.58 96 SER A CA 1
ATOM 735 C C . SER A 1 110 ? -0.129 17.647 69.391 1.00 20.36 96 SER A C 1
ATOM 736 O O . SER A 1 110 ? -0.737 16.591 69.481 1.00 22.05 96 SER A O 1
ATOM 739 N N . LEU A 1 111 ? 1.125 17.770 69.750 1.00 13.33 97 LEU A N 1
ATOM 740 C CA . LEU A 1 111 ? 1.919 16.677 70.208 1.00 13.81 97 LEU A CA 1
ATOM 741 C C . LEU A 1 111 ? 2.411 17.007 71.563 1.00 13.27 97 LEU A C 1
ATOM 742 O O . LEU A 1 111 ? 2.684 18.160 71.856 1.00 14.77 97 LEU A O 1
ATOM 747 N N . PRO A 1 112 ? 2.635 16.038 72.369 1.00 15.12 98 PRO A N 1
ATOM 748 C CA . PRO A 1 112 ? 3.157 16.322 73.704 1.00 11.31 98 PRO A CA 1
ATOM 749 C C . PRO A 1 112 ? 4.584 16.942 73.703 1.00 27.21 98 PRO A C 1
ATOM 750 O O . PRO A 1 112 ? 5.438 16.714 72.850 1.00 16.99 98 PRO A O 1
ATOM 754 N N . ASN A 1 113 ? 4.888 17.665 74.757 1.00 13.53 99 ASN A N 1
ATOM 755 C CA . ASN A 1 113 ? 6.164 18.253 74.825 1.00 12.17 99 ASN A CA 1
ATOM 756 C C . ASN A 1 113 ? 7.317 17.324 74.573 1.00 16.83 99 ASN A C 1
ATOM 757 O O . ASN A 1 113 ? 7.581 16.306 75.281 1.00 15.28 99 ASN A O 1
ATOM 762 N N . GLY A 1 114 ? 8.155 17.735 73.680 1.00 14.51 100 GLY A N 1
ATOM 763 C CA . GLY A 1 114 ? 9.352 16.957 73.460 1.00 11.29 100 GLY A CA 1
ATOM 764 C C . GLY A 1 114 ? 9.151 15.797 72.431 1.00 22.29 100 GLY A C 1
ATOM 765 O O . GLY A 1 114 ? 10.108 15.120 72.049 1.00 22.70 100 GLY A O 1
ATOM 766 N N . VAL A 1 115 ? 7.941 15.507 72.038 1.00 11.84 101 VAL A N 1
ATOM 767 C CA . VAL A 1 115 ? 7.759 14.412 71.070 1.00 11.83 101 VAL A CA 1
ATOM 768 C C . VAL A 1 115 ? 8.010 14.906 69.652 1.00 18.06 101 VAL A C 1
ATOM 769 O O . VAL A 1 115 ? 7.486 15.950 69.223 1.00 14.80 101 VAL A O 1
ATOM 773 N N . LEU A 1 116 ? 8.802 14.130 68.869 1.00 16.15 102 LEU A N 1
ATOM 774 C CA . LEU A 1 116 ? 9.048 14.540 67.486 1.00 13.99 102 LEU A CA 1
ATOM 775 C C . LEU A 1 116 ? 8.165 13.787 66.541 1.00 17.19 102 LEU A C 1
ATOM 776 O O . LEU A 1 116 ? 7.839 12.608 66.754 1.00 17.42 102 LEU A O 1
ATOM 781 N N . ARG A 1 117 ? 7.891 14.368 65.407 1.00 12.30 103 ARG A N 1
ATOM 782 C CA . ARG A 1 117 ? 7.211 13.593 64.406 1.00 12.75 103 ARG A CA 1
ATOM 783 C C . ARG A 1 117 ? 7.665 14.034 63.032 1.00 10.29 103 ARG A C 1
ATOM 784 O O . ARG A 1 117 ? 7.886 15.229 62.788 1.00 12.07 103 ARG A O 1
ATOM 792 N N . LEU A 1 118 ? 7.796 13.084 62.086 1.00 11.28 104 LEU A N 1
ATOM 793 C CA . LEU A 1 118 ? 8.210 13.498 60.765 1.00 11.40 104 LEU A CA 1
ATOM 794 C C . LEU A 1 118 ? 7.114 13.221 59.800 1.00 11.91 104 LEU A C 1
ATOM 795 O O . LEU A 1 118 ? 6.686 12.100 59.746 1.00 16.41 104 LEU A O 1
ATOM 800 N N . GLN A 1 119 ? 6.716 14.189 58.980 1.00 12.51 105 GLN A N 1
ATOM 801 C CA . GLN A 1 119 ? 5.693 13.997 57.939 1.00 18.72 105 GLN A CA 1
ATOM 802 C C . GLN A 1 119 ? 6.199 14.461 56.609 1.00 28.36 105 GLN A C 1
ATOM 803 O O . GLN A 1 119 ? 6.982 15.348 56.581 1.00 16.74 105 GLN A O 1
ATOM 809 N N . LYS A 1 120 ? 5.660 13.924 55.485 1.00 18.51 106 LYS A N 1
ATOM 810 C CA . LYS A 1 120 ? 6.148 14.320 54.155 1.00 13.75 106 LYS A CA 1
ATOM 811 C C . LYS A 1 120 ? 5.210 15.233 53.443 1.00 20.26 106 LYS A C 1
ATOM 812 O O . LYS A 1 120 ? 5.450 15.743 52.337 1.00 25.96 106 LYS A O 1
ATOM 818 N N . LYS A 1 121 ? 4.167 15.497 54.104 1.00 16.57 107 LYS A N 1
ATOM 819 C CA . LYS A 1 121 ? 3.226 16.428 53.575 1.00 18.55 107 LYS A CA 1
ATOM 820 C C . LYS A 1 121 ? 2.231 16.753 54.644 1.00 18.95 107 LYS A C 1
ATOM 821 O O . LYS A 1 121 ? 2.367 16.240 55.755 1.00 27.99 107 LYS A O 1
ATOM 827 N N . GLY A 1 122 ? 1.265 17.615 54.350 1.00 21.41 108 GLY A N 1
ATOM 828 C CA . GLY A 1 122 ? 0.223 17.917 55.335 1.00 26.64 108 GLY A CA 1
ATOM 829 C C . GLY A 1 122 ? -0.222 19.382 55.313 1.00 24.54 108 GLY A C 1
ATOM 830 O O . GLY A 1 122 ? 0.424 20.222 54.701 1.00 28.54 108 GLY A O 1
ATOM 831 N N . GLY A 1 123 ? -1.317 19.668 55.983 1.00 31.01 109 GLY A N 1
ATOM 832 C CA . GLY A 1 123 ? -1.734 21.072 56.139 1.00 33.27 109 GLY A CA 1
ATOM 833 C C . GLY A 1 123 ? -0.831 21.753 57.220 1.00 27.40 109 GLY A C 1
ATOM 834 O O . GLY A 1 123 ? 0.170 21.171 57.629 1.00 21.82 109 GLY A O 1
ATOM 835 N N . HIS A 1 124 ? -1.208 22.968 57.689 1.00 27.10 110 HIS A N 1
ATOM 836 C CA . HIS A 1 124 ? -0.427 23.764 58.665 1.00 17.72 110 HIS A CA 1
ATOM 837 C C . HIS A 1 124 ? -0.810 23.584 60.153 1.00 23.84 110 HIS A C 1
ATOM 838 O O . HIS A 1 124 ? -0.145 24.086 61.095 1.00 18.96 110 HIS A O 1
ATOM 845 N N . GLY A 1 125 ? -1.922 22.900 60.405 1.00 17.34 111 GLY A N 1
ATOM 846 C CA . GLY A 1 125 ? -2.382 22.719 61.787 1.00 13.83 111 GLY A CA 1
ATOM 847 C C . GLY A 1 125 ? -2.625 24.048 62.493 1.00 16.99 111 GLY A C 1
ATOM 848 O O . GLY A 1 125 ? -2.499 24.153 63.708 1.00 20.37 111 GLY A O 1
ATOM 849 N N . ARG A 1 126 ? -2.915 25.072 61.676 1.00 15.99 112 ARG A N 1
ATOM 850 C CA . ARG A 1 126 ? -3.174 26.430 62.193 1.00 19.61 112 ARG A CA 1
ATOM 851 C C . ARG A 1 126 ? -1.927 27.110 62.715 1.00 29.25 112 ARG A C 1
ATOM 852 O O . ARG A 1 126 ? -1.990 28.088 63.496 1.00 25.14 112 ARG A O 1
ATOM 860 N N . HIS A 1 127 ? -0.785 26.550 62.341 1.00 15.79 113 HIS A N 1
ATOM 861 C CA . HIS A 1 127 ? 0.462 27.162 62.739 1.00 15.12 113 HIS A CA 1
ATOM 862 C C . HIS A 1 127 ? 0.698 28.308 61.736 1.00 16.73 113 HIS A C 1
ATOM 863 O O . HIS A 1 127 ? 0.757 28.080 60.538 1.00 13.30 113 HIS A O 1
ATOM 870 N N . ASN A 1 128 ? 0.750 29.538 62.227 1.00 18.12 114 ASN A N 1
ATOM 871 C CA . ASN A 1 128 ? 0.846 30.694 61.355 1.00 12.05 114 ASN A CA 1
ATOM 872 C C . ASN A 1 128 ? 2.048 30.680 60.435 1.00 17.11 114 ASN A C 1
ATOM 873 O O . ASN A 1 128 ? 1.968 31.154 59.275 1.00 15.88 114 ASN A O 1
ATOM 878 N N . GLY A 1 129 ? 3.181 30.190 60.972 1.00 15.19 115 GLY A N 1
ATOM 879 C CA . GLY A 1 129 ? 4.372 30.175 60.200 1.00 10.91 115 GLY A CA 1
ATOM 880 C C . GLY A 1 129 ? 4.255 29.145 59.103 1.00 13.13 115 GLY A C 1
ATOM 881 O O . GLY A 1 129 ? 4.654 29.353 57.961 1.00 15.58 115 GLY A O 1
ATOM 882 N N . LEU A 1 130 ? 3.829 27.984 59.447 1.00 9.59 116 LEU A N 1
ATOM 883 C CA . LEU A 1 130 ? 3.677 26.932 58.423 1.00 14.33 116 LEU A CA 1
ATOM 884 C C . LEU A 1 130 ? 2.635 27.349 57.380 1.00 17.24 116 LEU A C 1
ATOM 885 O O . LEU A 1 130 ? 2.810 27.155 56.194 1.00 14.99 116 LEU A O 1
ATOM 890 N N . GLN A 1 131 ? 1.598 28.000 57.849 1.00 15.04 117 GLN A N 1
ATOM 891 C CA . GLN A 1 131 ? 0.613 28.443 56.923 1.00 17.38 117 GLN A CA 1
ATOM 892 C C . GLN A 1 131 ? 1.214 29.409 55.911 1.00 20.84 117 GLN A C 1
ATOM 893 O O . GLN A 1 131 ? 0.967 29.313 54.729 1.00 14.13 117 GLN A O 1
ATOM 899 N N . ASN A 1 132 ? 1.972 30.401 56.367 1.00 17.66 118 ASN A N 1
ATOM 900 C CA . ASN A 1 132 ? 2.593 31.323 55.441 1.00 12.14 118 ASN A CA 1
ATOM 901 C C . ASN A 1 132 ? 3.592 30.647 54.502 1.00 13.88 118 ASN A C 1
ATOM 902 O O . ASN A 1 132 ? 3.743 31.068 53.353 1.00 18.34 118 ASN A O 1
ATOM 907 N N . VAL A 1 133 ? 4.309 29.590 54.975 1.00 11.54 119 VAL A N 1
ATOM 908 C CA . VAL A 1 133 ? 5.268 28.885 54.064 1.00 8.94 119 VAL A CA 1
ATOM 909 C C . VAL A 1 133 ? 4.514 28.231 52.939 1.00 13.04 119 VAL A C 1
ATOM 910 O O . VAL A 1 133 ? 4.883 28.291 51.812 1.00 16.47 119 VAL A O 1
ATOM 914 N N . ILE A 1 134 ? 3.448 27.566 53.273 1.00 14.02 120 ILE A N 1
ATOM 915 C CA . ILE A 1 134 ? 2.674 26.874 52.256 1.00 19.27 120 ILE A CA 1
ATOM 916 C C . ILE A 1 134 ? 2.172 27.860 51.176 1.00 16.41 120 ILE A C 1
ATOM 917 O O . ILE A 1 134 ? 2.191 27.627 49.950 1.00 19.77 120 ILE A O 1
ATOM 922 N N . GLU A 1 135 ? 1.626 28.939 51.643 1.00 13.21 121 GLU A N 1
ATOM 923 C CA . GLU A 1 135 ? 1.168 29.889 50.725 1.00 16.16 121 GLU A CA 1
ATOM 924 C C . GLU A 1 135 ? 2.322 30.355 49.786 1.00 26.46 121 GLU A C 1
ATOM 925 O O . GLU A 1 135 ? 2.138 30.455 48.597 1.00 23.69 121 GLU A O 1
ATOM 931 N N . HIS A 1 136 ? 3.526 30.670 50.316 1.00 16.21 122 HIS A N 1
ATOM 932 C CA . HIS A 1 136 ? 4.645 31.090 49.495 1.00 14.75 122 HIS A CA 1
ATOM 933 C C . HIS A 1 136 ? 5.282 30.006 48.676 1.00 19.88 122 HIS A C 1
ATOM 934 O O . HIS A 1 136 ? 6.222 30.262 47.908 1.00 20.54 122 HIS A O 1
ATOM 941 N N . LEU A 1 137 ? 4.777 28.780 48.867 1.00 17.39 123 LEU A N 1
ATOM 942 C CA . LEU A 1 137 ? 5.224 27.662 48.068 1.00 21.05 123 LEU A CA 1
ATOM 943 C C . LEU A 1 137 ? 4.127 27.285 47.048 1.00 29.03 123 LEU A C 1
ATOM 944 O O . LEU A 1 137 ? 3.842 26.109 46.750 1.00 24.16 123 LEU A O 1
ATOM 949 N N . ASP A 1 138 ? 3.422 28.313 46.621 1.00 40.79 124 ASP A N 1
ATOM 950 C CA . ASP A 1 138 ? 2.359 28.144 45.667 1.00 44.63 124 ASP A CA 1
ATOM 951 C C . ASP A 1 138 ? 1.211 27.277 46.166 1.00 29.50 124 ASP A C 1
ATOM 952 O O . ASP A 1 138 ? 0.628 26.531 45.398 1.00 40.51 124 ASP A O 1
ATOM 957 N N . GLY A 1 139 ? 0.971 27.267 47.461 1.00 26.96 125 GLY A N 1
ATOM 958 C CA . GLY A 1 139 ? -0.082 26.400 48.035 1.00 15.79 125 GLY A CA 1
ATOM 959 C C . GLY A 1 139 ? 0.369 24.942 48.177 1.00 18.30 125 GLY A C 1
ATOM 960 O O . GLY A 1 139 ? -0.294 24.140 48.764 1.00 31.31 125 GLY A O 1
ATOM 961 N N . ARG A 1 140 ? 1.532 24.589 47.631 1.00 25.48 126 ARG A N 1
ATOM 962 C CA . ARG A 1 140 ? 1.994 23.231 47.758 1.00 20.52 126 ARG A CA 1
ATOM 963 C C . ARG A 1 140 ? 2.285 22.774 49.196 1.00 24.92 126 ARG A C 1
ATOM 964 O O . ARG A 1 140 ? 2.891 23.456 49.987 1.00 23.25 126 ARG A O 1
ATOM 972 N N . ARG A 1 141 ? 1.925 21.570 49.489 1.00 22.26 127 ARG A N 1
ATOM 973 C CA . ARG A 1 141 ? 2.071 21.022 50.816 1.00 23.34 127 ARG A CA 1
ATOM 974 C C . ARG A 1 141 ? 2.975 19.824 50.897 1.00 23.88 127 ARG A C 1
ATOM 975 O O . ARG A 1 141 ? 3.249 19.356 51.969 1.00 19.85 127 ARG A O 1
ATOM 983 N N . GLU A 1 142 ? 3.436 19.338 49.778 1.00 17.51 128 GLU A N 1
ATOM 984 C CA . GLU A 1 142 ? 4.215 18.143 49.784 1.00 25.06 128 GLU A CA 1
ATOM 985 C C . GLU A 1 142 ? 5.689 18.331 50.104 1.00 24.13 128 GLU A C 1
ATOM 986 O O . GLU A 1 142 ? 6.587 17.840 49.367 1.00 23.48 128 GLU A O 1
ATOM 992 N N . PHE A 1 143 ? 5.919 19.034 51.172 1.00 16.26 129 PHE A N 1
ATOM 993 C CA . PHE A 1 143 ? 7.269 19.199 51.640 1.00 19.25 129 PHE A CA 1
ATOM 994 C C . PHE A 1 143 ? 7.390 18.520 53.012 1.00 16.41 129 PHE A C 1
ATOM 995 O O . PHE A 1 143 ? 6.455 18.485 53.772 1.00 13.04 129 PHE A O 1
ATOM 1003 N N . PRO A 1 144 ? 8.541 18.005 53.343 1.00 13.85 130 PRO A N 1
ATOM 1004 C CA . PRO A 1 144 ? 8.700 17.374 54.630 1.00 14.12 130 PRO A CA 1
ATOM 1005 C C . PRO A 1 144 ? 8.743 18.367 55.832 1.00 18.15 130 PRO A C 1
ATOM 1006 O O . PRO A 1 144 ? 9.232 19.472 55.716 1.00 10.89 130 PRO A O 1
ATOM 1010 N N . ARG A 1 145 ? 8.265 17.865 56.993 1.00 11.47 131 ARG A N 1
ATOM 1011 C CA . ARG A 1 145 ? 8.222 18.627 58.220 1.00 10.09 131 ARG A CA 1
ATOM 1012 C C . ARG A 1 145 ? 8.639 17.805 59.339 1.00 8.76 131 ARG A C 1
ATOM 1013 O O . ARG A 1 145 ? 8.159 16.686 59.513 1.00 12.11 131 ARG A O 1
ATOM 1021 N N . LEU A 1 146 ? 9.356 18.431 60.273 1.00 7.19 132 LEU A N 1
ATOM 1022 C CA . LEU A 1 146 ? 9.676 17.793 61.535 1.00 7.14 132 LEU A CA 1
ATOM 1023 C C . LEU A 1 146 ? 8.982 18.616 62.600 1.00 8.95 132 LEU A C 1
ATOM 1024 O O . LEU A 1 146 ? 9.326 19.795 62.851 1.00 8.76 132 LEU A O 1
ATOM 1029 N N . SER A 1 147 ? 7.913 18.014 63.216 1.00 13.54 133 SER A N 1
ATOM 1030 C CA . SER A 1 147 ? 7.145 18.719 64.253 1.00 15.69 133 SER A CA 1
ATOM 1031 C C . SER A 1 147 ? 7.852 18.478 65.557 1.00 14.96 133 SER A C 1
ATOM 1032 O O . SER A 1 147 ? 8.284 17.331 65.812 1.00 14.30 133 SER A O 1
ATOM 1035 N N . ILE A 1 148 ? 7.964 19.518 66.371 1.00 11.09 134 ILE A N 1
ATOM 1036 C CA . ILE A 1 148 ? 8.547 19.415 67.702 1.00 8.70 134 ILE A CA 1
ATOM 1037 C C . ILE A 1 148 ? 7.419 19.693 68.703 1.00 11.53 134 ILE A C 1
ATOM 1038 O O . ILE A 1 148 ? 6.976 20.825 68.798 1.00 11.49 134 ILE A O 1
ATOM 1043 N N . GLY A 1 149 ? 6.918 18.616 69.399 1.00 11.94 135 GLY A N 1
ATOM 1044 C CA . GLY A 1 149 ? 5.772 18.803 70.281 1.00 11.03 135 GLY A CA 1
ATOM 1045 C C . GLY A 1 149 ? 6.067 19.766 71.405 1.00 14.45 135 GLY A C 1
ATOM 1046 O O . GLY A 1 149 ? 7.128 19.771 72.027 1.00 13.71 135 GLY A O 1
ATOM 1047 N N . ILE A 1 150 ? 5.094 20.595 71.661 1.00 12.06 136 ILE A N 1
ATOM 1048 C CA . ILE A 1 150 ? 5.154 21.517 72.827 1.00 18.80 136 ILE A CA 1
ATOM 1049 C C . ILE A 1 150 ? 3.886 21.394 73.769 1.00 18.09 136 ILE A C 1
ATOM 1050 O O . ILE A 1 150 ? 3.785 22.067 74.775 1.00 18.00 136 ILE A O 1
ATOM 1055 N N . GLY A 1 151 ? 2.949 20.538 73.392 1.00 18.52 137 GLY A N 1
ATOM 1056 C CA . GLY A 1 151 ? 1.698 20.316 74.119 1.00 24.04 137 GLY A CA 1
ATOM 1057 C C . GLY A 1 151 ? 0.774 21.498 74.008 1.00 27.84 137 GLY A C 1
ATOM 1058 O O . GLY A 1 151 ? 1.066 22.401 73.296 1.00 17.32 137 GLY A O 1
ATOM 1059 N N . SER A 1 152 ? -0.360 21.507 74.744 1.00 16.78 138 SER A N 1
ATOM 1060 C CA . SER A 1 152 ? -1.212 22.643 74.716 1.00 15.52 138 SER A CA 1
ATOM 1061 C C . SER A 1 152 ? -0.958 23.455 75.971 1.00 14.76 138 SER A C 1
ATOM 1062 O O . SER A 1 152 ? -0.310 22.959 76.924 1.00 19.92 138 SER A O 1
ATOM 1066 N N . PRO A 1 153 ? -1.556 24.677 75.980 1.00 18.35 139 PRO A N 1
ATOM 1067 C CA . PRO A 1 153 ? -1.444 25.578 77.090 1.00 24.48 139 PRO A CA 1
ATOM 1068 C C . PRO A 1 153 ? -2.140 25.014 78.264 1.00 24.84 139 PRO A C 1
ATOM 1069 O O . PRO A 1 153 ? -3.209 24.461 78.106 1.00 34.51 139 PRO A O 1
ATOM 1073 N N . PRO A 1 154 ? -1.467 25.013 79.387 1.00 24.76 140 PRO A N 1
ATOM 1074 C CA . PRO A 1 154 ? -2.016 24.514 80.639 1.00 27.49 140 PRO A CA 1
ATOM 1075 C C . PRO A 1 154 ? -3.322 25.224 81.001 1.00 25.01 140 PRO A C 1
ATOM 1076 O O . PRO A 1 154 ? -3.525 26.381 80.690 1.00 29.71 140 PRO A O 1
ATOM 1080 N N . GLY A 1 155 ? -4.176 24.535 81.701 1.00 28.87 141 GLY A N 1
ATOM 1081 C CA . GLY A 1 155 ? -5.461 25.089 82.105 1.00 28.67 141 GLY A CA 1
ATOM 1082 C C . GLY A 1 155 ? -6.091 26.066 81.093 1.00 21.95 141 GLY A C 1
ATOM 1083 O O . GLY A 1 155 ? -6.345 25.744 79.916 1.00 27.30 141 GLY A O 1
ATOM 1084 N N . LYS A 1 156 ? -6.316 27.317 81.550 1.00 31.82 142 LYS A N 1
ATOM 1085 C CA . LYS A 1 156 ? -6.897 28.323 80.669 1.00 26.59 142 LYS A CA 1
ATOM 1086 C C . LYS A 1 156 ? -5.863 29.341 80.144 1.00 60.61 142 LYS A C 1
ATOM 1087 O O . LYS A 1 156 ? -6.189 30.241 79.366 1.00 42.13 142 LYS A O 1
ATOM 1093 N N . MET A 1 157 ? -4.607 29.180 80.546 1.00 25.89 143 MET A N 1
ATOM 1094 C CA . MET A 1 157 ? -3.600 30.089 80.056 1.00 26.78 143 MET A CA 1
ATOM 1095 C C . MET A 1 157 ? -3.840 30.428 78.599 1.00 21.04 143 MET A C 1
ATOM 1096 O O . MET A 1 157 ? -4.173 29.563 77.781 1.00 23.00 143 MET A O 1
ATOM 1101 N N . ASP A 1 158 ? -3.652 31.684 78.278 1.00 32.73 144 ASP A N 1
ATOM 1102 C CA . ASP A 1 158 ? -3.818 32.216 76.902 1.00 22.03 144 ASP A CA 1
ATOM 1103 C C . ASP A 1 158 ? -2.829 31.493 75.956 1.00 48.82 144 ASP A C 1
ATOM 1104 O O . ASP A 1 158 ? -1.620 31.510 76.204 1.00 28.36 144 ASP A O 1
ATOM 1109 N N . PRO A 1 159 ? -3.349 30.925 74.844 1.00 30.47 145 PRO A N 1
ATOM 1110 C CA . PRO A 1 159 ? -2.534 30.156 73.855 1.00 32.18 145 PRO A CA 1
ATOM 1111 C C . PRO A 1 159 ? -1.308 30.921 73.351 1.00 23.03 145 PRO A C 1
ATOM 1112 O O . PRO A 1 159 ? -0.166 30.402 73.347 1.00 21.25 145 PRO A O 1
ATOM 1116 N N . ARG A 1 160 ? -1.577 32.166 72.960 1.00 18.80 146 ARG A N 1
ATOM 1117 C CA . ARG A 1 160 ? -0.587 33.113 72.504 1.00 19.21 146 ARG A CA 1
ATOM 1118 C C . ARG A 1 160 ? 0.499 33.355 73.501 1.00 27.46 146 ARG A C 1
ATOM 1119 O O . ARG A 1 160 ? 1.666 33.356 73.176 1.00 25.81 146 ARG A O 1
ATOM 1127 N N . ALA A 1 161 ? 0.108 33.546 74.743 1.00 21.07 147 ALA A N 1
ATOM 1128 C CA . ALA A 1 161 ? 1.045 33.768 75.786 1.00 22.58 147 ALA A CA 1
ATOM 1129 C C . ALA A 1 161 ? 1.931 32.554 75.952 1.00 14.46 147 ALA A C 1
ATOM 1130 O O . ALA A 1 161 ? 3.106 32.648 76.255 1.00 19.97 147 ALA A O 1
ATOM 1132 N N . PHE A 1 162 ? 1.302 31.409 75.842 1.00 17.74 148 PHE A N 1
ATOM 1133 C CA . PHE A 1 162 ? 1.969 30.157 76.005 1.00 21.07 148 PHE A CA 1
ATOM 1134 C C . PHE A 1 162 ? 3.064 30.008 74.954 1.00 12.86 148 PHE A C 1
ATOM 1135 O O . PHE A 1 162 ? 4.157 29.552 75.239 1.00 16.28 148 PHE A O 1
ATOM 1143 N N . LEU A 1 163 ? 2.786 30.449 73.762 1.00 16.86 149 LEU A N 1
ATOM 1144 C CA . LEU A 1 163 ? 3.801 30.315 72.707 1.00 16.60 149 LEU A CA 1
ATOM 1145 C C . LEU A 1 163 ? 4.965 31.151 72.944 1.00 12.27 149 LEU A C 1
ATOM 1146 O O . LEU A 1 163 ? 6.079 30.857 72.485 1.00 13.39 149 LEU A O 1
ATOM 1151 N N . LEU A 1 164 ? 4.690 32.276 73.571 1.00 12.10 150 LEU A N 1
ATOM 1152 C CA . LEU A 1 164 ? 5.666 33.272 73.690 1.00 10.20 150 LEU A CA 1
ATOM 1153 C C . LEU A 1 164 ? 6.319 33.317 75.008 1.00 16.12 150 LEU A C 1
ATOM 1154 O O . LEU A 1 164 ? 6.987 34.295 75.321 1.00 20.16 150 LEU A O 1
ATOM 1159 N N . GLN A 1 165 ? 6.234 32.199 75.703 1.00 15.25 151 GLN A N 1
ATOM 1160 C CA . GLN A 1 165 ? 6.905 31.950 77.007 1.00 15.32 151 GLN A CA 1
ATOM 1161 C C . GLN A 1 165 ? 7.945 30.880 76.895 1.00 15.57 151 GLN A C 1
ATOM 1162 O O . GLN A 1 165 ? 7.999 30.141 75.942 1.00 16.21 151 GLN A O 1
ATOM 1168 N N . LYS A 1 166 ? 8.829 30.857 77.831 1.00 14.54 152 LYS A N 1
ATOM 1169 C CA . LYS A 1 166 ? 9.907 29.873 77.803 1.00 11.38 152 LYS A CA 1
ATOM 1170 C C . LYS A 1 166 ? 9.414 28.530 78.322 1.00 17.84 152 LYS A C 1
ATOM 1171 O O . LYS A 1 166 ? 8.396 28.421 79.001 1.00 19.03 152 LYS A O 1
ATOM 1177 N N . PHE A 1 167 ? 10.146 27.482 78.033 1.00 12.61 153 PHE A N 1
ATOM 1178 C CA . PHE A 1 167 ? 9.771 26.207 78.503 1.00 9.14 153 PHE A CA 1
ATOM 1179 C C . PHE A 1 167 ? 10.042 26.160 79.990 1.00 11.98 153 PHE A C 1
ATOM 1180 O O . PHE A 1 167 ? 11.043 26.740 80.448 1.00 14.17 153 PHE A O 1
ATOM 1188 N N . SER A 1 168 ? 9.231 25.387 80.698 1.00 15.10 154 SER A N 1
ATOM 1189 C CA . SER A 1 168 ? 9.467 25.128 82.130 1.00 18.33 154 SER A CA 1
ATOM 1190 C C . SER A 1 168 ? 10.729 24.344 82.315 1.00 24.57 154 SER A C 1
ATOM 1191 O O . SER A 1 168 ? 11.297 23.790 81.360 1.00 20.61 154 SER A O 1
ATOM 1194 N N . SER A 1 169 ? 11.191 24.260 83.552 1.00 15.45 155 SER A N 1
ATOM 1195 C CA . SER A 1 169 ? 12.409 23.517 83.806 1.00 13.30 155 SER A CA 1
ATOM 1196 C C . SER A 1 169 ? 12.274 22.096 83.342 1.00 16.59 155 SER A C 1
ATOM 1197 O O . SER A 1 169 ? 13.222 21.476 82.777 1.00 21.67 155 SER A O 1
ATOM 1200 N N . GLU A 1 170 ? 11.099 21.536 83.634 1.00 17.04 156 GLU A N 1
ATOM 1201 C CA . GLU A 1 170 ? 10.914 20.136 83.283 1.00 28.60 156 GLU A CA 1
ATOM 1202 C C . GLU A 1 170 ? 10.817 19.942 81.760 1.00 29.13 156 GLU A C 1
ATOM 1203 O O . GLU A 1 170 ? 11.390 19.021 81.216 1.00 17.85 156 GLU A O 1
ATOM 1209 N N . GLU A 1 171 ? 10.109 20.890 81.098 1.00 26.30 157 GLU A N 1
ATOM 1210 C CA . GLU A 1 171 ? 9.897 20.881 79.634 1.00 15.13 157 GLU A CA 1
ATOM 1211 C C . GLU A 1 171 ? 11.172 20.962 78.964 1.00 12.87 157 GLU A C 1
ATOM 1212 O O . GLU A 1 171 ? 11.440 20.241 78.004 1.00 20.32 157 GLU A O 1
ATOM 1218 N N . ARG A 1 172 ? 12.007 21.774 79.524 1.00 9.91 158 ARG A N 1
ATOM 1219 C CA . ARG A 1 172 ? 13.336 21.995 78.965 1.00 18.25 158 ARG A CA 1
ATOM 1220 C C . ARG A 1 172 ? 14.174 20.721 78.832 1.00 20.80 158 ARG A C 1
ATOM 1221 O O . ARG A 1 172 ? 14.874 20.490 77.846 1.00 18.60 158 ARG A O 1
ATOM 1229 N N . VAL A 1 173 ? 14.122 19.887 79.827 1.00 18.74 159 VAL A N 1
ATOM 1230 C CA . VAL A 1 173 ? 14.896 18.671 79.816 1.00 13.47 159 VAL A CA 1
ATOM 1231 C C . VAL A 1 173 ? 14.403 17.784 78.682 1.00 20.91 159 VAL A C 1
ATOM 1232 O O . VAL A 1 173 ? 15.168 17.100 77.967 1.00 18.81 159 VAL A O 1
ATOM 1236 N N . GLN A 1 174 ? 13.111 17.814 78.465 1.00 16.85 160 GLN A N 1
ATOM 1237 C CA . GLN A 1 174 ? 12.600 16.984 77.392 1.00 14.50 160 GLN A CA 1
ATOM 1238 C C . GLN A 1 174 ? 12.916 17.614 76.049 1.00 15.72 160 GLN A C 1
ATOM 1239 O O . GLN A 1 174 ? 13.173 16.922 75.057 1.00 16.58 160 GLN A O 1
ATOM 1245 N N . ILE A 1 175 ? 12.856 18.913 75.984 1.00 12.53 161 ILE A N 1
ATOM 1246 C CA . ILE A 1 175 ? 13.159 19.541 74.662 1.00 16.00 161 ILE A CA 1
ATOM 1247 C C . ILE A 1 175 ? 14.618 19.254 74.298 1.00 15.84 161 ILE A C 1
ATOM 1248 O O . ILE A 1 175 ? 14.973 18.925 73.184 1.00 15.41 161 ILE A O 1
ATOM 1253 N N . ASP A 1 176 ? 15.516 19.334 75.278 1.00 20.85 162 ASP A N 1
ATOM 1254 C CA . ASP A 1 176 ? 16.954 19.026 75.029 1.00 12.60 162 ASP A CA 1
ATOM 1255 C C . ASP A 1 176 ? 17.141 17.627 74.494 1.00 10.86 162 ASP A C 1
ATOM 1256 O O . ASP A 1 176 ? 17.942 17.406 73.578 1.00 16.07 162 ASP A O 1
ATOM 1261 N N . THR A 1 177 ? 16.367 16.689 75.035 1.00 13.84 163 THR A N 1
ATOM 1262 C CA . THR A 1 177 ? 16.479 15.364 74.570 1.00 10.31 163 THR A CA 1
ATOM 1263 C C . THR A 1 177 ? 15.984 15.292 73.159 1.00 14.06 163 THR A C 1
ATOM 1264 O O . THR A 1 177 ? 16.471 14.526 72.306 1.00 17.06 163 THR A O 1
ATOM 1268 N N . ALA A 1 178 ? 14.947 16.022 72.915 1.00 14.03 164 ALA A N 1
ATOM 1269 C CA . ALA A 1 178 ? 14.395 15.989 71.550 1.00 16.89 164 ALA A CA 1
ATOM 1270 C C . ALA A 1 178 ? 15.382 16.598 70.539 1.00 12.62 164 ALA A C 1
ATOM 1271 O O . ALA A 1 178 ? 15.426 16.196 69.380 1.00 14.95 164 ALA A O 1
ATOM 1273 N N . LEU A 1 179 ? 16.118 17.624 70.952 1.00 13.62 165 LEU A N 1
ATOM 1274 C CA . LEU A 1 179 ? 17.033 18.210 69.987 1.00 15.43 165 LEU A CA 1
ATOM 1275 C C . LEU A 1 179 ? 18.088 17.179 69.614 1.00 22.45 165 LEU A C 1
ATOM 1276 O O . LEU A 1 179 ? 18.561 17.140 68.489 1.00 14.44 165 LEU A O 1
ATOM 1281 N N . GLU A 1 180 ? 18.553 16.409 70.586 1.00 15.56 166 GLU A N 1
ATOM 1282 C CA . GLU A 1 180 ? 19.587 15.482 70.223 1.00 16.54 166 GLU A CA 1
ATOM 1283 C C . GLU A 1 180 ? 19.018 14.452 69.248 1.00 24.98 166 GLU A C 1
ATOM 1284 O O . GLU A 1 180 ? 19.692 13.976 68.293 1.00 18.03 166 GLU A O 1
ATOM 1290 N N . GLN A 1 181 ? 17.751 14.080 69.488 1.00 20.38 167 GLN A N 1
ATOM 1291 C CA . GLN A 1 181 ? 17.126 13.055 68.654 1.00 17.42 167 GLN A CA 1
ATOM 1292 C C . GLN A 1 181 ? 16.905 13.576 67.264 1.00 20.84 167 GLN A C 1
ATOM 1293 O O . GLN A 1 181 ? 17.060 12.838 66.272 1.00 17.36 167 GLN A O 1
ATOM 1299 N N . GLY A 1 182 ? 16.537 14.869 67.240 1.00 12.83 168 GLY A N 1
ATOM 1300 C CA . GLY A 1 182 ? 16.247 15.591 65.986 1.00 12.45 168 GLY A CA 1
ATOM 1301 C C . GLY A 1 182 ? 17.425 15.664 65.019 1.00 13.54 168 GLY A C 1
ATOM 1302 O O . GLY A 1 182 ? 17.274 15.516 63.785 1.00 16.73 168 GLY A O 1
ATOM 1303 N N . VAL A 1 183 ? 18.595 15.868 65.558 1.00 12.98 169 VAL A N 1
ATOM 1304 C CA . VAL A 1 183 ? 19.757 15.967 64.741 1.00 16.16 169 VAL A CA 1
ATOM 1305 C C . VAL A 1 183 ? 19.973 14.701 63.928 1.00 21.00 169 VAL A C 1
ATOM 1306 O O . VAL A 1 183 ? 20.268 14.696 62.738 1.00 15.42 169 VAL A O 1
ATOM 1310 N N . ASP A 1 184 ? 19.838 13.603 64.587 1.00 16.78 170 ASP A N 1
ATOM 1311 C CA . ASP A 1 184 ? 20.040 12.348 63.923 1.00 16.01 170 ASP A CA 1
ATOM 1312 C C . ASP A 1 184 ? 18.892 12.048 62.901 1.00 17.06 170 ASP A C 1
ATOM 1313 O O . ASP A 1 184 ? 19.132 11.471 61.829 1.00 15.80 170 ASP A O 1
ATOM 1318 N N . ALA A 1 185 ? 17.624 12.323 63.294 1.00 9.00 171 ALA A N 1
ATOM 1319 C CA . ALA A 1 185 ? 16.511 12.056 62.376 1.00 11.41 171 ALA A CA 1
ATOM 1320 C C . ALA A 1 185 ? 16.690 12.854 61.116 1.00 11.42 171 ALA A C 1
ATOM 1321 O O . ALA A 1 185 ? 16.351 12.433 60.023 1.00 11.48 171 ALA A O 1
ATOM 1323 N N . VAL A 1 186 ? 17.118 14.138 61.289 1.00 11.07 172 VAL A N 1
ATOM 1324 C CA . VAL A 1 186 ? 17.260 15.000 60.094 1.00 12.39 172 VAL A CA 1
ATOM 1325 C C . VAL A 1 186 ? 18.396 14.511 59.195 1.00 12.32 172 VAL A C 1
ATOM 1326 O O . VAL A 1 186 ? 18.241 14.402 57.998 1.00 11.38 172 VAL A O 1
ATOM 1330 N N . ARG A 1 187 ? 19.524 14.173 59.790 1.00 10.40 173 ARG A N 1
ATOM 1331 C CA . ARG A 1 187 ? 20.601 13.613 58.982 1.00 11.74 173 ARG A CA 1
ATOM 1332 C C . ARG A 1 187 ? 20.165 12.443 58.208 1.00 6.91 173 ARG A C 1
ATOM 1333 O O . ARG A 1 187 ? 20.506 12.230 57.066 1.00 12.44 173 ARG A O 1
ATOM 1341 N N . THR A 1 188 ? 19.459 11.546 58.883 1.00 10.75 174 THR A N 1
ATOM 1342 C CA . THR A 1 188 ? 18.963 10.324 58.199 1.00 12.94 174 THR A CA 1
ATOM 1343 C C . THR A 1 188 ? 17.979 10.645 57.105 1.00 23.57 174 THR A C 1
ATOM 1344 O O . THR A 1 188 ? 18.080 10.132 55.991 1.00 17.67 174 THR A O 1
ATOM 1348 N N . LEU A 1 189 ? 17.016 11.507 57.386 1.00 10.90 175 LEU A N 1
ATOM 1349 C CA . LEU A 1 189 ? 16.123 11.890 56.313 1.00 8.29 175 LEU A CA 1
ATOM 1350 C C . LEU A 1 189 ? 16.859 12.426 55.121 1.00 13.02 175 LEU A C 1
ATOM 1351 O O . LEU A 1 189 ? 16.539 12.111 53.993 1.00 16.00 175 LEU A O 1
ATOM 1356 N N . VAL A 1 190 ? 17.764 13.356 55.348 1.00 10.25 176 VAL A N 1
ATOM 1357 C CA . VAL A 1 190 ? 18.525 13.988 54.259 1.00 10.52 176 VAL A CA 1
ATOM 1358 C C . VAL A 1 190 ? 19.396 13.000 53.498 1.00 19.66 176 VAL A C 1
ATOM 1359 O O . VAL A 1 190 ? 19.379 12.997 52.285 1.00 18.00 176 VAL A O 1
ATOM 1363 N N . LEU A 1 191 ? 20.122 12.104 54.201 1.00 12.49 177 LEU A N 1
ATOM 1364 C CA . LEU A 1 191 ? 20.948 11.085 53.508 1.00 10.48 177 LEU A CA 1
ATOM 1365 C C . LEU A 1 191 ? 20.221 9.935 52.761 1.00 17.36 177 LEU A C 1
ATOM 1366 O O . LEU A 1 191 ? 20.673 9.425 51.714 1.00 15.74 177 LEU A O 1
ATOM 1371 N N . LYS A 1 192 ? 19.113 9.461 53.305 1.00 13.62 178 LYS A N 1
ATOM 1372 C CA . LYS A 1 192 ? 18.423 8.318 52.751 1.00 12.33 178 LYS A CA 1
ATOM 1373 C C . LYS A 1 192 ? 17.945 8.444 51.340 1.00 19.44 178 LYS A C 1
ATOM 1374 O O . LYS A 1 192 ? 17.754 7.417 50.662 1.00 23.28 178 LYS A O 1
ATOM 1380 N N . GLY A 1 193 ? 17.739 9.676 50.924 1.00 25.38 179 GLY A N 1
ATOM 1381 C CA . GLY A 1 193 ? 17.325 9.972 49.557 1.00 53.81 179 GLY A CA 1
ATOM 1382 C C . GLY A 1 193 ? 15.966 9.369 49.313 1.00 44.20 179 GLY A C 1
ATOM 1383 O O . GLY A 1 193 ? 15.165 9.435 50.232 1.00 32.24 179 GLY A O 1
ATOM 1384 N N . GLU A 1 199 ? 4.696 7.394 51.621 1.00 37.93 185 GLU A N 1
ATOM 1385 C CA . GLU A 1 199 ? 5.534 6.547 52.488 1.00 28.74 185 GLU A CA 1
ATOM 1386 C C . GLU A 1 199 ? 5.938 7.227 53.763 1.00 27.36 185 GLU A C 1
ATOM 1387 O O . GLU A 1 199 ? 6.684 8.194 53.720 1.00 41.95 185 GLU A O 1
ATOM 1393 N N . ARG A 1 200 ? 5.456 6.688 54.890 1.00 34.27 186 ARG A N 1
ATOM 1394 C CA . ARG A 1 200 ? 5.631 7.276 56.226 1.00 39.14 186 ARG A CA 1
ATOM 1395 C C . ARG A 1 200 ? 6.807 6.769 57.050 1.00 30.28 186 ARG A C 1
ATOM 1396 O O . ARG A 1 200 ? 7.150 5.636 56.947 1.00 33.92 186 ARG A O 1
ATOM 1404 N N . PHE A 1 201 ? 7.311 7.589 57.965 1.00 19.56 187 PHE A N 1
ATOM 1405 C CA . PHE A 1 201 ? 8.413 7.193 58.832 1.00 17.01 187 PHE A CA 1
ATOM 1406 C C . PHE A 1 201 ? 8.073 7.512 60.222 1.00 25.80 187 PHE A C 1
ATOM 1407 O O . PHE A 1 201 ? 7.507 8.561 60.486 1.00 34.80 187 PHE A O 1
ATOM 1415 N N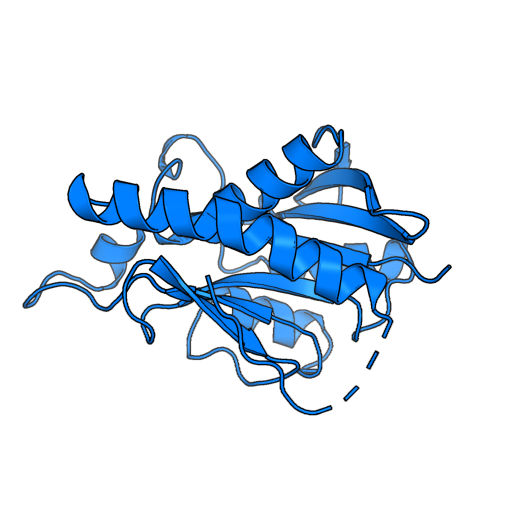 . ASN A 1 202 ? 8.432 6.619 61.119 1.00 15.14 188 ASN A N 1
ATOM 1416 C CA . ASN A 1 202 ? 8.250 6.753 62.578 1.00 15.02 188 ASN A CA 1
ATOM 1417 C C . ASN A 1 202 ? 9.574 7.071 63.189 1.00 19.08 188 ASN A C 1
ATOM 1418 O O . ASN A 1 202 ? 10.572 6.520 62.787 1.00 16.78 188 ASN A O 1
ATOM 1423 N N . LEU A 1 203 ? 9.586 7.832 64.262 1.00 16.91 189 LEU A N 1
ATOM 1424 C CA . LEU A 1 203 ? 10.838 8.132 64.933 1.00 16.25 189 LEU A CA 1
ATOM 1425 C C . LEU A 1 203 ? 10.867 7.465 66.260 1.00 23.61 189 LEU A C 1
ATOM 1426 O O . LEU A 1 203 ? 9.875 7.282 66.911 1.00 31.78 189 LEU A O 1
ATOM 1431 N N . VAL A 1 204 ? 12.007 7.060 66.632 1.00 22.78 190 VAL A N 1
ATOM 1432 C CA . VAL A 1 204 ? 12.181 6.437 67.908 1.00 22.82 190 VAL A CA 1
ATOM 1433 C C . VAL A 1 204 ? 13.393 7.032 68.518 1.00 65.75 190 VAL A C 1
ATOM 1434 O O . VAL A 1 204 ? 14.445 7.157 67.843 1.00 33.29 190 VAL A O 1
ATOM 1438 N N . GLN A 1 205 ? 13.268 7.413 69.775 1.00 27.53 191 GLN A N 1
ATOM 1439 C CA . GLN A 1 205 ? 14.441 7.988 70.438 1.00 38.54 191 GLN A CA 1
ATOM 1440 C C . GLN A 1 205 ? 15.310 6.924 71.162 1.00 41.64 191 GLN A C 1
ATOM 1441 O O . GLN A 1 205 ? 16.292 6.382 70.620 1.00 50.43 191 GLN A O 1
#

B-factor: mean 23.21, std 17.97, range [5.09, 100.0]

Secondary structure (DSSP, 8-state):
---EEEEE----SGGGTTBGGGHHHHHHHHHHHHTT----EEETTEEEEEEEETTEEEEEEEE-S-GGGHHHHHHHHHHHTT--GGGEEEEEEETTS-TT-EEEESS---TT-HHHHHHHHHTTT---S-EEEEE--PPSTT--HHHHHTSBPPHHHHHHHHHHHHHHHHHHHHHHHH--------

Foldseek 3Di:
DAEAEEEFEFEDDDLQPQFLFRLRVVLLVLLCVVQVWDQDDDDQQWGKTWDAQVPHTYIYIYHHPGLLQLLSRPLVVCVVSVHDQQRYEYEGEDQVDDQLDKFKDQFDACNPRNNSNNNCVSVVVGTRYMYIYHYHHADPDPPDRVVNRRDHDDPVSVVSNVVSSVQSSVVVSCVRPVVPGDDGDD